Protein AF-0000000086181259 (afdb_homodimer)

Nearest PDB structures (foldseek):
  7qgt-assembly1_B  TM=7.888E-01  e=1.640E-07  Homo sapiens
  4coo-assembly1_A  TM=8.245E-01  e=4.673E-07  Homo sapiens
  4l3v-assembly1_B  TM=8.018E-01  e=1.094E-06  Homo sapiens
  2rif-assembly1_A  TM=7.601E-01  e=8.324E-06  unclassified
  3oco-assembly1_B  TM=7.073E-01  e=4.619E-06  Oenococcus oeni PSU-1

Solvent-accessible surface area (backbone atoms only — not comparable to full-atom values): 21967 Å² total; per-residue (Å²): 131,78,82,60,85,85,40,27,42,54,76,66,65,68,58,65,46,62,70,39,47,32,73,43,26,40,43,57,52,53,50,55,26,60,73,67,68,46,56,67,31,44,24,18,41,82,86,39,62,68,40,69,48,29,34,34,33,43,76,46,35,48,61,36,49,75,71,60,74,48,61,48,79,38,36,42,53,73,54,44,88,71,81,66,71,78,66,76,72,77,77,69,63,70,68,70,65,68,63,51,58,102,81,59,66,70,29,47,47,67,61,70,84,84,62,88,73,82,88,38,32,50,76,38,41,45,62,58,51,51,50,49,47,53,52,21,63,36,93,90,36,83,60,52,64,59,46,68,23,20,48,95,83,58,67,44,74,50,24,64,47,38,56,65,56,55,51,51,50,44,48,72,74,37,60,78,58,67,67,61,66,74,65,64,64,77,132,132,78,81,62,82,83,40,26,43,55,75,66,64,68,58,64,46,62,71,40,48,31,73,44,26,40,43,57,52,53,51,53,28,59,75,67,69,46,58,67,32,44,26,17,41,82,85,39,64,68,40,68,46,29,34,35,33,43,76,46,36,47,62,38,49,76,70,59,74,46,62,49,77,38,36,42,53,74,56,40,87,65,76,70,73,78,66,75,72,76,77,68,65,72,67,72,65,69,64,50,59,101,83,60,64,69,29,46,47,68,60,70,84,86,60,88,72,81,88,38,32,52,76,37,41,43,60,57,51,51,50,50,47,52,51,21,63,37,94,90,35,82,60,52,64,59,44,68,24,20,49,94,83,59,65,43,73,51,25,64,47,38,57,64,55,55,52,51,51,45,48,71,76,37,61,80,58,66,67,62,66,74,65,65,65,76,131

Structure (mmCIF, N/CA/C/O backbone):
data_AF-0000000086181259-model_v1
#
loop_
_entity.id
_entity.type
_entity.pdbx_description
1 polymer 'Cystathionine beta-synthase'
#
loop_
_atom_site.group_PDB
_atom_site.id
_atom_site.type_symbol
_atom_site.label_atom_id
_atom_site.label_alt_id
_atom_site.label_comp_id
_atom_site.label_asym_id
_atom_site.label_entity_id
_atom_site.label_seq_id
_atom_site.pdbx_PDB_ins_code
_atom_site.Cartn_x
_atom_site.Cartn_y
_atom_site.Cartn_z
_atom_site.occupancy
_atom_site.B_iso_or_equiv
_atom_site.auth_seq_id
_atom_site.auth_comp_id
_atom_site.auth_asym_id
_atom_site.auth_atom_id
_atom_site.pdbx_PDB_model_num
ATOM 1 N N . MET A 1 1 ? -17.125 27.922 5.875 1 70.06 1 MET A N 1
ATOM 2 C CA . MET A 1 1 ? -17.125 26.578 5.301 1 70.06 1 MET A CA 1
ATOM 3 C C . MET A 1 1 ? -17.25 26.641 3.783 1 70.06 1 MET A C 1
ATOM 5 O O . MET A 1 1 ? -18 27.453 3.25 1 70.06 1 MET A O 1
ATOM 9 N N . VAL A 1 2 ? -16.344 26.047 3.174 1 81.06 2 VAL A N 1
ATOM 10 C CA . VAL A 1 2 ? -16.312 26.047 1.714 1 81.06 2 VAL A CA 1
ATOM 11 C C . VAL A 1 2 ? -17.453 25.172 1.179 1 81.06 2 VAL A C 1
ATOM 13 O O . VAL A 1 2 ? -17.797 24.141 1.781 1 81.06 2 VAL A O 1
ATOM 16 N N . ASP A 1 3 ? -18.141 25.703 0.251 1 88.69 3 ASP A N 1
ATOM 17 C CA . ASP A 1 3 ? -19.125 24.891 -0.467 1 88.69 3 ASP A CA 1
ATOM 18 C C . ASP A 1 3 ? -18.453 24.047 -1.544 1 88.69 3 ASP A C 1
ATOM 20 O O . ASP A 1 3 ? -18.094 24.562 -2.609 1 88.69 3 ASP A O 1
ATOM 24 N N . TYR A 1 4 ? -18.328 22.766 -1.309 1 94.25 4 TYR A N 1
ATOM 25 C CA . TYR A 1 4 ? -17.594 21.875 -2.201 1 94.25 4 TYR A CA 1
ATOM 26 C C . TYR A 1 4 ? -18.5 21.328 -3.303 1 94.25 4 TYR A C 1
ATOM 28 O O . TYR A 1 4 ? -18.078 20.516 -4.117 1 94.25 4 TYR A O 1
ATOM 36 N N . ARG A 1 5 ? -19.734 21.828 -3.371 1 92.62 5 ARG A N 1
ATOM 37 C CA . ARG A 1 5 ? -20.688 21.5 -4.43 1 92.62 5 ARG A CA 1
ATOM 38 C C . ARG A 1 5 ? -20.828 19.984 -4.578 1 92.62 5 ARG A C 1
ATOM 40 O O . ARG A 1 5 ? -20.75 19.453 -5.688 1 92.62 5 ARG A O 1
ATOM 47 N N . GLY A 1 6 ? -20.828 19.25 -3.477 1 95.25 6 GLY A N 1
ATOM 48 C CA . GLY A 1 6 ? -21.109 17.812 -3.475 1 95.25 6 GLY A CA 1
ATOM 49 C C . GLY A 1 6 ? -19.875 16.969 -3.732 1 95.25 6 GLY A C 1
ATOM 50 O O . GLY A 1 6 ? -19.984 15.75 -3.887 1 95.25 6 GLY A O 1
ATOM 51 N N . ALA A 1 7 ? -18.719 17.578 -3.744 1 97 7 ALA A N 1
ATOM 52 C CA . ALA A 1 7 ? -17.484 16.812 -3.967 1 97 7 ALA A CA 1
ATOM 53 C C . ALA A 1 7 ? -17.172 15.938 -2.764 1 97 7 ALA A C 1
ATOM 55 O O . ALA A 1 7 ? -17.578 16.234 -1.639 1 97 7 ALA A O 1
ATOM 56 N N . ASN A 1 8 ? -16.562 14.82 -3.041 1 97.81 8 ASN A N 1
ATOM 57 C CA . ASN A 1 8 ? -16.109 13.914 -1.994 1 97.81 8 ASN A CA 1
ATOM 58 C C . ASN A 1 8 ? -14.609 13.625 -2.123 1 97.81 8 ASN A C 1
ATOM 60 O O . ASN A 1 8 ? -13.938 14.18 -2.994 1 97.81 8 ASN A O 1
ATOM 64 N N . ILE A 1 9 ? -14.094 12.781 -1.256 1 97.56 9 ILE A N 1
ATOM 65 C CA . ILE A 1 9 ? -12.656 12.555 -1.17 1 97.56 9 ILE A CA 1
ATOM 66 C C . ILE A 1 9 ? -12.156 11.891 -2.453 1 97.56 9 ILE A C 1
ATOM 68 O O . ILE A 1 9 ? -11.039 12.148 -2.902 1 97.56 9 ILE A O 1
ATOM 72 N N . ASP A 1 10 ? -12.984 11.109 -3.051 1 95 10 ASP A N 1
ATOM 73 C CA . ASP A 1 10 ? -12.609 10.477 -4.312 1 95 10 ASP A CA 1
ATOM 74 C C . ASP A 1 10 ? -12.273 11.523 -5.371 1 95 10 ASP A C 1
ATOM 76 O O . ASP A 1 10 ? -11.438 11.289 -6.246 1 95 10 ASP A O 1
ATOM 80 N N . ASP A 1 11 ? -12.859 12.633 -5.285 1 95.25 11 ASP A N 1
ATOM 81 C CA . ASP A 1 11 ? -12.672 13.711 -6.254 1 95.25 11 ASP A CA 1
ATOM 82 C C . ASP A 1 11 ? -11.273 14.32 -6.133 1 95.25 11 ASP A C 1
ATOM 84 O O . ASP A 1 11 ? -10.812 15.023 -7.035 1 95.25 11 ASP A O 1
ATOM 88 N N . LEU A 1 12 ? -10.625 14.039 -5.031 1 94.75 12 LEU A N 1
ATOM 89 C CA . LEU A 1 12 ? -9.289 14.594 -4.82 1 94.75 12 LEU A CA 1
ATOM 90 C C . LEU A 1 12 ? -8.242 13.805 -5.594 1 94.75 12 LEU A C 1
ATOM 92 O O . LEU A 1 12 ? -7.109 14.266 -5.762 1 94.75 12 LEU A O 1
ATOM 96 N N . GLN A 1 13 ? -8.633 12.656 -6.082 1 89.31 13 GLN A N 1
ATOM 97 C CA . GLN A 1 13 ? -7.73 11.805 -6.848 1 89.31 13 GLN A CA 1
ATOM 98 C C . GLN A 1 13 ? -6.418 11.57 -6.098 1 89.31 13 GLN A C 1
ATOM 100 O O . GLN A 1 13 ? -5.34 11.805 -6.645 1 89.31 13 GLN A O 1
ATOM 105 N N . LEU A 1 14 ? -6.586 11.008 -4.906 1 91.25 14 LEU A N 1
ATOM 106 C CA . LEU A 1 14 ? -5.434 10.773 -4.043 1 91.25 14 LEU A CA 1
ATOM 107 C C . LEU A 1 14 ? -4.59 9.617 -4.566 1 91.25 14 LEU A C 1
ATOM 109 O O . LEU A 1 14 ? -5.125 8.648 -5.117 1 91.25 14 LEU A O 1
ATOM 113 N N . SER A 1 15 ? -3.326 9.773 -4.363 1 87.88 15 SER A N 1
ATOM 114 C CA . SER A 1 15 ? -2.453 8.633 -4.613 1 87.88 15 SER A CA 1
ATOM 115 C C . SER A 1 15 ? -2.693 7.52 -3.596 1 87.88 15 SER A C 1
ATOM 117 O O . SER A 1 15 ? -3.043 7.789 -2.445 1 87.88 15 SER A O 1
ATOM 119 N N . PRO A 1 16 ? -2.533 6.281 -4.008 1 88.94 16 PRO A N 1
ATOM 120 C CA . PRO A 1 16 ? -2.656 5.18 -3.051 1 88.94 16 PRO A CA 1
ATOM 121 C C . PRO A 1 16 ? -1.671 5.289 -1.89 1 88.94 16 PRO A C 1
ATOM 123 O O . PRO A 1 16 ? -0.528 5.711 -2.084 1 88.94 16 PRO A O 1
ATOM 126 N N . ALA A 1 17 ? -2.193 4.926 -0.742 1 91.62 17 ALA A N 1
ATOM 127 C CA . ALA A 1 17 ? -1.333 4.977 0.438 1 91.62 17 ALA A CA 1
ATOM 128 C C . ALA A 1 17 ? -0.219 3.938 0.351 1 91.62 17 ALA A C 1
ATOM 130 O O . ALA A 1 17 ? -0.399 2.875 -0.247 1 91.62 17 ALA A O 1
ATOM 131 N N . LEU A 1 18 ? 0.915 4.312 0.842 1 90.38 18 LEU A N 1
ATOM 132 C CA . LEU A 1 18 ? 2.002 3.367 1.074 1 90.38 18 LEU A CA 1
ATOM 133 C C . LEU A 1 18 ? 2.1 3.004 2.551 1 90.38 18 LEU A C 1
ATOM 135 O O . LEU A 1 18 ? 2.59 3.797 3.359 1 90.38 18 LEU A O 1
ATOM 139 N N . VAL A 1 19 ? 1.628 1.83 2.859 1 91.44 19 VAL A N 1
ATOM 140 C CA . VAL A 1 19 ? 1.67 1.362 4.242 1 91.44 19 VAL A CA 1
ATOM 141 C C . VAL A 1 19 ? 2.902 0.484 4.449 1 91.44 19 VAL A C 1
ATOM 143 O O . VAL A 1 19 ? 3.121 -0.476 3.709 1 91.44 19 VAL A O 1
ATOM 146 N N . LEU A 1 20 ? 3.684 0.832 5.5 1 92 20 LEU A N 1
ATOM 147 C CA . LEU A 1 20 ? 4.926 0.098 5.707 1 92 20 LEU A CA 1
ATOM 148 C C . LEU A 1 20 ? 4.895 -0.663 7.027 1 92 20 LEU A C 1
ATOM 150 O O . LEU A 1 20 ? 4.352 -0.171 8.016 1 92 20 LEU A O 1
ATOM 154 N N . PRO A 1 21 ? 5.512 -1.837 6.992 1 89.62 21 PRO A N 1
ATOM 155 C CA . PRO A 1 21 ? 5.734 -2.502 8.273 1 89.62 21 PRO A CA 1
ATOM 156 C C . PRO A 1 21 ? 6.77 -1.787 9.141 1 89.62 21 PRO A C 1
ATOM 158 O O . PRO A 1 21 ? 7.688 -1.154 8.617 1 89.62 21 PRO A O 1
ATOM 161 N N . VAL A 1 22 ? 6.645 -1.99 10.391 1 90.94 22 VAL A N 1
ATOM 162 C CA . VAL A 1 22 ? 7.559 -1.321 11.312 1 90.94 22 VAL A CA 1
ATOM 163 C C . VAL A 1 22 ? 8.953 -1.942 11.195 1 90.94 22 VAL A C 1
ATOM 165 O O . VAL A 1 22 ? 9.93 -1.373 11.688 1 90.94 22 VAL A O 1
ATOM 168 N N . SER A 1 23 ? 9.07 -3.002 10.586 1 90.25 23 SER A N 1
ATOM 169 C CA . SER A 1 23 ? 10.359 -3.662 10.391 1 90.25 23 SER A CA 1
ATOM 170 C C . SER A 1 23 ? 11.156 -2.998 9.273 1 90.25 23 SER A C 1
ATOM 172 O O . SER A 1 23 ? 12.352 -3.258 9.125 1 90.25 23 SER A O 1
ATOM 174 N N . THR A 1 24 ? 10.531 -2.16 8.484 1 90.81 24 THR A N 1
ATOM 175 C CA . THR A 1 24 ? 11.227 -1.451 7.414 1 90.81 24 THR A CA 1
ATOM 176 C C . THR A 1 24 ? 12.297 -0.526 7.984 1 90.81 24 THR A C 1
ATOM 178 O O . THR A 1 24 ? 12.086 0.113 9.016 1 90.81 24 THR A O 1
ATOM 181 N N . SER A 1 25 ? 13.352 -0.405 7.352 1 92.88 25 SER A N 1
ATOM 182 C CA . SER A 1 25 ? 14.43 0.462 7.828 1 92.88 25 SER A CA 1
ATOM 183 C C . SER A 1 25 ? 14.07 1.934 7.648 1 92.88 25 SER A C 1
ATOM 185 O O . SER A 1 25 ? 13.312 2.289 6.742 1 92.88 25 SER A O 1
ATOM 187 N N . VAL A 1 26 ? 14.695 2.729 8.461 1 95.56 26 VAL A N 1
ATOM 188 C CA . VAL A 1 26 ? 14.492 4.172 8.43 1 95.56 26 VAL A CA 1
ATOM 189 C C . VAL A 1 26 ? 14.898 4.727 7.066 1 95.56 26 VAL A C 1
ATOM 191 O O . VAL A 1 26 ? 14.148 5.488 6.453 1 95.56 26 VAL A O 1
ATOM 194 N N . GLY A 1 27 ? 15.984 4.281 6.59 1 94.62 27 GLY A N 1
ATOM 195 C CA . GLY A 1 27 ? 16.469 4.75 5.301 1 94.62 27 GLY A CA 1
ATOM 196 C C . GLY A 1 27 ? 15.539 4.402 4.152 1 94.62 27 GLY A C 1
ATOM 197 O O . GLY A 1 27 ? 15.273 5.238 3.291 1 94.62 27 GLY A O 1
ATOM 198 N N . THR A 1 28 ? 15.086 3.182 4.191 1 92.06 28 THR A N 1
ATOM 199 C CA . THR A 1 28 ? 14.164 2.732 3.15 1 92.06 28 THR A CA 1
ATOM 200 C C . THR A 1 28 ? 12.867 3.531 3.199 1 92.06 28 THR A C 1
ATOM 202 O O . THR A 1 28 ? 12.344 3.943 2.16 1 92.06 28 THR A O 1
ATOM 205 N N . ALA A 1 29 ? 12.375 3.727 4.355 1 95.56 29 ALA A N 1
ATOM 206 C CA . ALA A 1 29 ? 11.148 4.5 4.512 1 95.56 29 ALA A CA 1
ATOM 207 C C . ALA A 1 29 ? 11.312 5.91 3.949 1 95.56 29 ALA A C 1
ATOM 209 O O . ALA A 1 29 ? 10.445 6.406 3.23 1 95.56 29 ALA A O 1
ATOM 210 N N . LEU A 1 30 ? 12.438 6.539 4.246 1 95.75 30 LEU A N 1
ATOM 211 C CA . LEU A 1 30 ? 12.719 7.887 3.766 1 95.75 30 LEU A CA 1
ATOM 212 C C . LEU A 1 30 ? 12.805 7.91 2.242 1 95.75 30 LEU A C 1
ATOM 214 O O . LEU A 1 30 ? 12.273 8.82 1.601 1 95.75 30 LEU A O 1
ATOM 218 N N . GLN A 1 31 ? 13.391 6.949 1.729 1 90.81 31 GLN A N 1
ATOM 219 C CA . GLN A 1 31 ? 13.555 6.867 0.281 1 90.81 31 GLN A CA 1
ATOM 220 C C . GLN A 1 31 ? 12.203 6.727 -0.415 1 90.81 31 GLN A C 1
ATOM 222 O O . GLN A 1 31 ? 11.93 7.426 -1.393 1 90.81 31 GLN A O 1
ATOM 227 N N . LEU A 1 32 ? 11.422 5.836 0.058 1 90.81 32 LEU A N 1
ATOM 228 C CA . LEU A 1 32 ? 10.1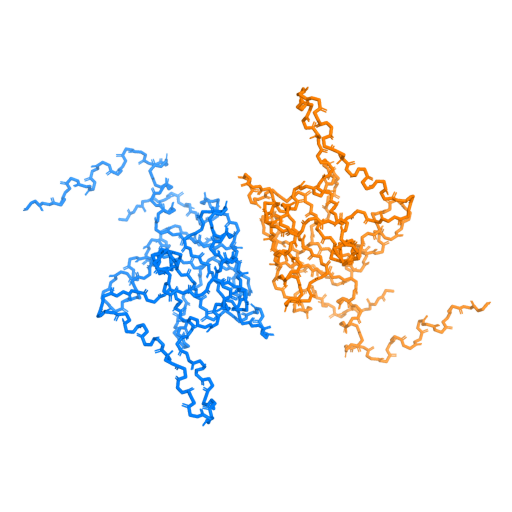17 5.586 -0.543 1 90.81 32 LEU A CA 1
ATOM 229 C C . LEU A 1 32 ? 9.227 6.816 -0.429 1 90.81 32 LEU A C 1
ATOM 231 O O . LEU A 1 32 ? 8.516 7.168 -1.378 1 90.81 32 LEU A O 1
ATOM 235 N N . ALA A 1 33 ? 9.258 7.418 0.717 1 94.25 33 ALA A N 1
ATOM 236 C CA . ALA A 1 33 ? 8.477 8.633 0.901 1 94.25 33 ALA A CA 1
ATOM 237 C C . ALA A 1 33 ? 8.906 9.719 -0.081 1 94.25 33 ALA A C 1
ATOM 239 O O . ALA A 1 33 ? 8.07 10.43 -0.646 1 94.25 33 ALA A O 1
ATOM 240 N N . PHE A 1 34 ? 10.219 9.867 -0.295 1 90.69 34 PHE A N 1
ATOM 241 C CA . PHE A 1 34 ? 10.766 10.875 -1.194 1 90.69 34 PHE A CA 1
ATOM 242 C C . PHE A 1 34 ? 10.32 10.625 -2.629 1 90.69 34 PHE A C 1
ATOM 244 O O . PHE A 1 34 ? 9.914 11.555 -3.33 1 90.69 34 PHE A O 1
ATOM 251 N N . GLU A 1 35 ? 10.305 9.414 -2.992 1 84.75 35 GLU A N 1
ATOM 252 C CA . GLU A 1 35 ? 9.984 9.055 -4.371 1 84.75 35 GLU A CA 1
ATOM 253 C C . GLU A 1 35 ? 8.539 9.398 -4.711 1 84.75 35 GLU A C 1
ATOM 255 O O . GLU A 1 35 ? 8.227 9.734 -5.855 1 84.75 35 GLU A O 1
ATOM 260 N N . ARG A 1 36 ? 7.691 9.367 -3.674 1 84 36 ARG A N 1
ATOM 261 C CA . ARG A 1 36 ? 6.273 9.602 -3.914 1 84 36 ARG A CA 1
ATOM 262 C C . ARG A 1 36 ? 5.828 10.93 -3.305 1 84 36 ARG A C 1
ATOM 264 O O . ARG A 1 36 ? 4.66 11.305 -3.422 1 84 36 ARG A O 1
ATOM 271 N N . ASP A 1 37 ? 6.73 11.562 -2.707 1 89.06 37 ASP A N 1
ATOM 272 C CA . ASP A 1 37 ? 6.457 12.836 -2.053 1 89.06 37 ASP A CA 1
ATOM 273 C C . ASP A 1 37 ? 5.379 12.68 -0.979 1 89.06 37 ASP A C 1
ATOM 275 O O . ASP A 1 37 ? 4.422 13.453 -0.937 1 89.06 37 ASP A O 1
ATOM 279 N N . PHE A 1 38 ? 5.484 11.594 -0.244 1 93.38 38 PHE A N 1
ATOM 280 C CA . PHE A 1 38 ? 4.574 11.383 0.875 1 93.38 38 PHE A CA 1
ATOM 281 C C . PHE A 1 38 ? 5.113 12.039 2.143 1 93.38 38 PHE A C 1
ATOM 283 O O . PHE A 1 38 ? 6.281 11.867 2.488 1 93.38 38 PHE A O 1
ATOM 290 N N . SER A 1 39 ? 4.27 12.734 2.867 1 95.88 39 SER A N 1
ATOM 291 C CA . SER A 1 39 ? 4.648 13.344 4.137 1 95.88 39 SER A CA 1
ATOM 292 C C . SER A 1 39 ? 4.293 12.438 5.312 1 95.88 39 SER A C 1
ATOM 294 O O . SER A 1 39 ? 4.855 12.57 6.402 1 95.88 39 SER A O 1
ATOM 296 N N . ILE A 1 40 ? 3.303 11.539 5.102 1 96.5 40 ILE A N 1
ATOM 297 C CA . ILE A 1 40 ? 2.812 10.656 6.156 1 96.5 40 ILE A CA 1
ATOM 298 C C . ILE A 1 40 ? 2.783 9.219 5.648 1 96.5 40 ILE A C 1
ATOM 300 O O . ILE A 1 40 ? 2.248 8.938 4.574 1 96.5 40 ILE A O 1
ATOM 304 N N . LEU A 1 41 ? 3.326 8.336 6.398 1 96.25 41 LEU A N 1
ATOM 305 C CA . LEU A 1 41 ? 3.279 6.91 6.09 1 96.25 41 LEU A CA 1
ATOM 306 C C . LEU A 1 41 ? 2.625 6.125 7.223 1 96.25 41 LEU A C 1
ATOM 308 O O . LEU A 1 41 ? 3.188 6.02 8.312 1 96.25 41 LEU A O 1
ATOM 312 N N . PRO A 1 42 ? 1.488 5.539 6.969 1 94.75 42 PRO A N 1
ATOM 313 C CA . PRO A 1 42 ? 0.931 4.633 7.977 1 94.75 42 PRO A CA 1
ATOM 314 C C . PRO A 1 42 ? 1.803 3.402 8.203 1 94.75 42 PRO A C 1
ATOM 316 O O . PRO A 1 42 ? 2.455 2.918 7.277 1 94.75 42 PRO A O 1
ATOM 319 N N . LEU A 1 43 ? 1.745 2.943 9.469 1 93.25 43 LEU A N 1
ATOM 320 C CA . LEU A 1 43 ? 2.59 1.821 9.859 1 93.25 43 LEU A CA 1
ATOM 321 C C . LEU A 1 43 ? 1.748 0.667 10.391 1 93.25 43 LEU A C 1
ATOM 323 O O . LEU A 1 43 ? 0.778 0.885 11.125 1 93.25 43 LEU A O 1
ATOM 327 N N . HIS A 1 44 ? 2.1 -0.489 9.969 1 88.62 44 HIS A N 1
ATOM 328 C CA . HIS A 1 44 ? 1.416 -1.648 10.531 1 88.62 44 HIS A CA 1
ATOM 329 C C . HIS A 1 44 ? 2.404 -2.605 11.195 1 88.62 44 HIS A C 1
ATOM 331 O O . HIS A 1 44 ? 3.613 -2.504 10.969 1 88.62 44 HIS A O 1
ATOM 337 N N . SER A 1 45 ? 1.789 -3.408 12.055 1 83.12 45 SER A N 1
ATOM 338 C CA . SER A 1 45 ? 2.6 -4.379 12.789 1 83.12 45 SER A CA 1
ATOM 339 C C . SER A 1 45 ? 3.105 -5.48 11.867 1 83.12 45 SER A C 1
ATOM 341 O O . SER A 1 45 ? 2.568 -5.684 10.773 1 83.12 45 SER A O 1
ATOM 343 N N . THR A 1 46 ? 4.152 -6.145 12.32 1 72.81 46 THR A N 1
ATOM 344 C CA . THR A 1 46 ? 4.723 -7.242 11.547 1 72.81 46 THR A CA 1
ATOM 345 C C . THR A 1 46 ? 3.822 -8.477 11.609 1 72.81 46 THR A C 1
ATOM 347 O O . THR A 1 46 ? 3.861 -9.32 10.719 1 72.81 46 THR A O 1
ATOM 350 N N . THR A 1 47 ? 3.072 -8.523 12.641 1 67.25 47 THR A N 1
ATOM 351 C CA . THR A 1 47 ? 2.297 -9.734 12.891 1 67.25 47 THR A CA 1
ATOM 352 C C . THR A 1 47 ? 0.967 -9.695 12.148 1 67.25 47 THR A C 1
ATOM 354 O O . THR A 1 47 ? 0.506 -10.711 11.633 1 67.25 47 THR A O 1
ATOM 357 N N . SER A 1 48 ? 0.367 -8.508 12.234 1 62.22 48 SER A N 1
ATOM 358 C CA . SER A 1 48 ? -0.917 -8.406 11.547 1 62.22 48 SER A CA 1
ATOM 359 C C . SER A 1 48 ? -0.987 -7.141 10.695 1 62.22 48 SER A C 1
ATOM 361 O O . SER A 1 48 ? -0.83 -6.031 11.211 1 62.22 48 SER A O 1
ATOM 363 N N . ARG A 1 49 ? -1.142 -7.242 9.438 1 57.25 49 ARG A N 1
ATOM 364 C CA . ARG A 1 49 ? -1.213 -6.129 8.5 1 57.25 49 ARG A CA 1
ATOM 365 C C . ARG A 1 49 ? -2.479 -5.305 8.719 1 57.25 49 ARG A C 1
ATOM 367 O O . ARG A 1 49 ? -2.498 -4.102 8.453 1 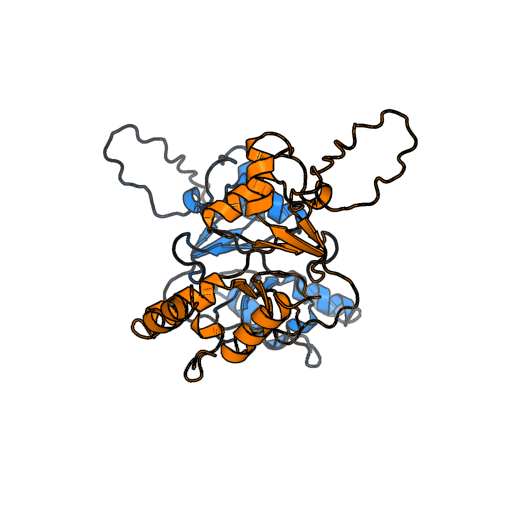57.25 49 ARG A O 1
ATOM 374 N N . ALA A 1 50 ? -3.434 -6.055 9.281 1 61.69 50 ALA A N 1
ATOM 375 C CA . ALA A 1 50 ? -4.703 -5.359 9.484 1 61.69 50 ALA A CA 1
ATOM 376 C C . ALA A 1 50 ? -4.633 -4.426 10.688 1 61.69 50 ALA A C 1
ATOM 378 O O . ALA A 1 50 ? -5.449 -3.51 10.82 1 61.69 50 ALA A O 1
ATOM 379 N N . GLU A 1 51 ? -3.527 -4.641 11.367 1 77.38 51 GLU A N 1
ATOM 380 C CA . GLU A 1 51 ? -3.43 -3.803 12.562 1 77.38 51 GLU A CA 1
ATOM 381 C C . GLU A 1 51 ? -2.508 -2.609 12.32 1 77.38 51 GLU A C 1
ATOM 383 O O . GLU A 1 51 ? -1.288 -2.766 12.258 1 77.38 51 GLU A O 1
ATOM 388 N N . LEU A 1 52 ? -3.148 -1.471 12.125 1 86.56 52 LEU A N 1
ATOM 389 C CA . LEU A 1 52 ? -2.398 -0.222 12.031 1 86.56 52 LEU A CA 1
ATOM 390 C C . LEU A 1 52 ? -1.864 0.196 13.398 1 86.56 52 LEU A C 1
ATOM 392 O O . LEU A 1 52 ? -2.605 0.206 14.383 1 86.56 52 LEU A O 1
ATOM 396 N N . LEU A 1 53 ? -0.598 0.444 13.555 1 88.88 53 LEU A N 1
ATOM 397 C CA . LEU A 1 53 ? 0.049 0.803 14.812 1 88.88 53 LEU A CA 1
ATOM 398 C C . LEU A 1 53 ? 0.104 2.318 14.977 1 88.88 53 LEU A C 1
ATOM 400 O O . LEU A 1 53 ? 0.042 2.822 16.109 1 88.88 53 LEU A O 1
ATOM 404 N N . GLY A 1 54 ? 0.255 2.93 13.859 1 92.75 54 GLY A N 1
ATOM 405 C CA . GLY A 1 54 ? 0.467 4.367 13.867 1 92.75 54 GLY A CA 1
ATOM 406 C C . GLY A 1 54 ? 0.916 4.91 12.523 1 92.75 54 GLY A C 1
ATOM 407 O O . GLY A 1 54 ? 0.53 4.387 11.477 1 92.75 54 GLY A O 1
ATOM 408 N N . TRP A 1 55 ? 1.591 6.047 12.609 1 94.62 55 TRP A N 1
ATOM 409 C CA . TRP A 1 55 ? 2.08 6.66 11.375 1 94.62 55 TRP A CA 1
ATOM 410 C C . TRP A 1 55 ? 3.445 7.305 11.594 1 94.62 55 TRP A C 1
ATOM 412 O O . TRP A 1 55 ? 3.814 7.621 12.727 1 94.62 55 TRP A O 1
ATOM 422 N N . LEU A 1 56 ? 4.145 7.406 10.531 1 96.69 56 LEU A N 1
ATOM 423 C CA . LEU A 1 56 ? 5.449 8.055 10.445 1 96.69 56 LEU A CA 1
ATOM 424 C C . LEU A 1 56 ? 5.328 9.438 9.805 1 96.69 56 LEU A C 1
ATOM 426 O O . LEU A 1 56 ? 4.773 9.57 8.711 1 96.69 56 LEU A O 1
ATOM 430 N N . SER A 1 57 ? 5.797 10.414 10.492 1 96.94 57 SER A N 1
ATOM 431 C CA . SER A 1 57 ? 5.926 11.75 9.922 1 96.94 57 SER A CA 1
ATOM 432 C C . SER A 1 57 ? 7.297 11.945 9.273 1 96.94 57 SER A C 1
ATOM 434 O O . SER A 1 57 ? 8.312 11.977 9.969 1 96.94 57 SER A O 1
ATOM 436 N N . ILE A 1 58 ? 7.309 12.172 7.98 1 96.94 58 ILE A N 1
ATOM 437 C CA . ILE A 1 58 ? 8.562 12.328 7.246 1 96.94 58 ILE A CA 1
ATOM 438 C C . ILE A 1 58 ? 9.195 13.672 7.586 1 96.94 58 ILE A C 1
ATOM 440 O O . ILE A 1 58 ? 10.414 13.781 7.707 1 96.94 58 ILE A O 1
ATOM 444 N N . ASP A 1 59 ? 8.359 14.648 7.812 1 95.69 59 ASP A N 1
ATOM 445 C CA . ASP A 1 59 ? 8.859 15.977 8.172 1 95.69 59 ASP A CA 1
ATOM 446 C C . ASP A 1 59 ? 9.586 15.938 9.508 1 95.69 59 ASP A C 1
ATOM 448 O O . ASP A 1 59 ? 10.562 16.672 9.711 1 95.69 59 ASP A O 1
ATOM 452 N N . ALA A 1 60 ? 9.109 15.133 10.43 1 95.12 60 ALA A N 1
ATOM 453 C CA . ALA A 1 60 ? 9.742 15.008 11.742 1 95.12 60 ALA A CA 1
ATOM 454 C C . ALA A 1 60 ? 11.008 14.148 11.656 1 95.12 60 ALA A C 1
ATOM 456 O O . ALA A 1 60 ? 11.953 14.359 12.414 1 95.12 60 ALA A O 1
ATOM 457 N N . LEU A 1 61 ? 11 13.211 10.789 1 96.75 61 LEU A N 1
ATOM 458 C CA . LEU A 1 61 ? 12.094 12.25 10.703 1 96.75 61 LEU A CA 1
ATOM 459 C C . LEU A 1 61 ? 13.273 12.828 9.938 1 96.75 61 LEU A C 1
ATOM 461 O O . LEU A 1 61 ? 14.43 12.586 10.289 1 96.75 61 LEU A O 1
ATOM 465 N N . LYS A 1 62 ? 13.008 13.531 8.938 1 96.56 62 LYS A N 1
ATOM 466 C CA . LYS A 1 62 ? 14.016 13.992 7.988 1 96.56 62 LYS A CA 1
ATOM 467 C C . LYS A 1 62 ? 15.125 14.766 8.695 1 96.56 62 LYS A C 1
ATOM 469 O O . LYS A 1 62 ? 16.312 14.477 8.508 1 96.56 62 LYS A O 1
ATOM 474 N N . PRO A 1 63 ? 14.797 15.766 9.539 1 95.75 63 PRO A N 1
ATOM 475 C CA . PRO A 1 63 ? 15.867 16.5 10.211 1 95.75 63 PRO A CA 1
ATOM 476 C C . PRO A 1 63 ? 16.719 15.617 11.109 1 95.75 63 PRO A C 1
ATOM 478 O O . PRO A 1 63 ? 17.938 15.812 11.203 1 95.75 63 PRO A O 1
ATOM 481 N N . LEU A 1 64 ? 16.062 14.641 11.719 1 94.06 64 LEU A N 1
ATOM 482 C CA . LEU A 1 64 ? 16.812 13.727 12.578 1 94.06 64 LEU A CA 1
ATOM 483 C C . LEU A 1 64 ? 17.781 12.891 11.766 1 94.06 64 LEU A C 1
ATOM 485 O O . LEU A 1 64 ? 18.938 12.695 12.188 1 94.06 64 LEU A O 1
ATOM 489 N N . ALA A 1 65 ? 17.359 12.438 10.656 1 95.06 65 ALA A N 1
ATOM 490 C CA . ALA A 1 65 ? 18.188 11.633 9.773 1 95.06 65 ALA A CA 1
ATOM 491 C C . ALA A 1 65 ? 19.344 12.453 9.211 1 95.06 65 ALA A C 1
ATOM 493 O O . ALA A 1 65 ? 20.484 11.984 9.156 1 95.06 65 ALA A O 1
ATOM 494 N N . GLU A 1 66 ? 19.062 13.625 8.82 1 95.19 66 GLU A N 1
ATOM 495 C CA . GLU A 1 66 ? 20.062 14.492 8.227 1 95.19 66 GLU A CA 1
ATOM 496 C C . GLU A 1 66 ? 21.141 14.867 9.242 1 95.19 66 GLU A C 1
ATOM 498 O O . GLU A 1 66 ? 22.312 15.047 8.883 1 95.19 66 GLU A O 1
ATOM 503 N N . GLN A 1 67 ? 20.797 14.922 10.5 1 95.25 67 GLN A N 1
ATOM 504 C CA . GLN A 1 67 ? 21.719 15.281 11.57 1 95.25 67 GLN A CA 1
ATOM 505 C C . GLN A 1 67 ? 22.438 14.055 12.133 1 95.25 67 GLN A C 1
ATOM 507 O O . GLN A 1 67 ? 23.25 14.164 13.055 1 95.25 67 GLN A O 1
ATOM 512 N N . GLY A 1 68 ? 22.047 12.93 11.625 1 93.81 68 GLY A N 1
ATOM 513 C CA . GLY A 1 68 ? 22.672 11.703 12.078 1 93.81 68 GLY A CA 1
ATOM 514 C C . GLY A 1 68 ? 22.172 11.227 13.422 1 93.81 68 GLY A C 1
ATOM 515 O O . GLY A 1 68 ? 22.859 10.484 14.125 1 93.81 68 GLY A O 1
ATOM 516 N N . GLN A 1 69 ? 21.031 11.641 13.781 1 93.88 69 GLN A N 1
ATOM 517 C CA . GLN A 1 69 ? 20.469 11.297 15.086 1 93.88 69 GLN A CA 1
ATOM 518 C C . GLN A 1 69 ? 19.703 9.977 15.023 1 93.88 69 GLN A C 1
ATOM 520 O O . GLN A 1 69 ? 19.25 9.477 16.047 1 93.88 69 GLN A O 1
ATOM 525 N N . VAL A 1 70 ? 19.578 9.477 13.828 1 94 70 VAL A N 1
ATOM 526 C CA . VAL A 1 70 ? 18.922 8.18 13.672 1 94 70 VAL A CA 1
ATOM 527 C C . VAL A 1 70 ? 19.781 7.285 12.773 1 94 70 VAL A C 1
ATOM 529 O O . VAL A 1 70 ? 20.484 7.77 11.891 1 94 70 VAL A O 1
ATOM 532 N N . ASP A 1 71 ? 19.688 6.016 13.109 1 95.56 71 ASP A N 1
ATOM 533 C CA . ASP A 1 71 ? 20.344 5.004 12.281 1 95.56 71 ASP A CA 1
ATOM 534 C C . ASP A 1 71 ? 19.484 4.637 11.078 1 95.56 71 ASP A C 1
ATOM 536 O O . ASP A 1 71 ? 18.391 4.07 11.234 1 95.56 71 ASP A O 1
ATOM 540 N N . LEU A 1 72 ? 20 4.867 9.883 1 94.81 72 LEU A N 1
ATOM 541 C CA . LEU A 1 72 ? 19.234 4.652 8.664 1 94.81 72 LEU A CA 1
ATOM 542 C C . LEU A 1 72 ? 19 3.164 8.422 1 94.81 72 LEU A C 1
ATOM 544 O O . LEU A 1 72 ? 18.078 2.787 7.688 1 94.81 72 LEU A O 1
ATOM 548 N N . ASP A 1 73 ? 19.734 2.359 9.062 1 93 73 ASP A N 1
ATOM 549 C CA . ASP A 1 73 ? 19.609 0.916 8.891 1 93 73 ASP A CA 1
ATOM 550 C C . ASP A 1 73 ? 18.688 0.316 9.953 1 93 73 ASP A C 1
ATOM 552 O O . ASP A 1 73 ? 18.281 -0.84 9.844 1 93 73 ASP A O 1
ATOM 556 N N . ALA A 1 74 ? 18.391 1.063 10.953 1 94.31 74 ALA A N 1
ATOM 557 C CA . ALA A 1 74 ? 17.516 0.577 12.023 1 94.31 74 ALA A CA 1
ATOM 558 C C . ALA A 1 74 ? 16.078 0.484 11.562 1 94.31 74 ALA A C 1
ATOM 560 O O . ALA A 1 74 ? 15.633 1.255 10.703 1 94.31 74 ALA A O 1
ATOM 561 N N . PRO A 1 75 ? 15.414 -0.493 12.141 1 94 75 PRO A N 1
ATOM 562 C CA . PRO A 1 75 ? 13.992 -0.581 11.82 1 94 75 PRO A CA 1
ATOM 563 C C . PRO A 1 75 ? 13.188 0.583 12.398 1 94 75 PRO A C 1
ATOM 565 O O . PRO A 1 75 ? 13.602 1.193 13.391 1 94 75 PRO A O 1
ATOM 568 N N . LEU A 1 76 ? 12.023 0.829 11.766 1 94.5 76 LEU A N 1
ATOM 569 C CA . LEU A 1 76 ? 11.133 1.888 12.234 1 94.5 76 LEU A CA 1
ATOM 570 C C . LEU A 1 76 ? 10.633 1.598 13.641 1 94.5 76 LEU A C 1
ATOM 572 O O . LEU A 1 76 ? 10.266 2.518 14.383 1 94.5 76 LEU A O 1
ATOM 576 N N . SER A 1 77 ? 10.562 0.368 14.008 1 92.06 77 SER A N 1
ATOM 577 C CA . SER A 1 77 ? 10.133 -0.022 15.344 1 92.06 77 SER A CA 1
ATOM 578 C C . SER A 1 77 ? 11.008 0.616 16.422 1 92.06 77 SER A C 1
ATOM 580 O O . SER A 1 77 ? 10.562 0.824 17.547 1 92.06 77 SER A O 1
ATOM 582 N N . ALA A 1 78 ? 12.188 0.941 16.094 1 92.5 78 ALA A N 1
ATOM 583 C CA . ALA A 1 78 ? 13.109 1.574 17.047 1 92.5 78 ALA A CA 1
ATOM 584 C C . ALA A 1 78 ? 12.656 2.992 17.375 1 92.5 78 ALA A C 1
ATOM 586 O O . ALA A 1 78 ? 13.109 3.57 18.375 1 92.5 78 ALA A O 1
ATOM 587 N N . LEU A 1 79 ? 11.875 3.506 16.562 1 92.56 79 LEU A N 1
ATOM 588 C CA . LEU A 1 79 ? 11.398 4.871 16.766 1 92.56 79 LEU A CA 1
ATOM 589 C C . LEU A 1 79 ? 10.086 4.883 17.547 1 92.56 79 LEU A C 1
ATOM 591 O O . LEU A 1 79 ? 9.562 5.949 17.875 1 92.56 79 LEU A O 1
ATOM 595 N N . LEU A 1 80 ? 9.672 3.643 17.812 1 83.5 80 LEU A N 1
ATOM 596 C CA . LEU A 1 80 ? 8.453 3.535 18.594 1 83.5 80 LEU A CA 1
ATOM 597 C C . LEU A 1 80 ? 8.75 3.715 20.078 1 83.5 80 LEU A C 1
ATOM 599 O O . LEU A 1 80 ? 9.859 3.43 20.531 1 83.5 80 LEU A O 1
ATOM 603 N N . ARG A 1 81 ? 8.008 4.48 20.875 1 68 81 ARG A N 1
ATOM 604 C CA . ARG A 1 81 ? 8.25 4.68 22.312 1 68 81 ARG A CA 1
ATOM 605 C C . ARG A 1 81 ? 8.508 3.35 23.016 1 68 81 ARG A C 1
ATOM 607 O O . ARG A 1 81 ? 9.328 3.277 23.922 1 68 81 ARG A O 1
ATOM 614 N N . GLY A 1 82 ? 7.738 2.207 22.938 1 51.16 82 GLY A N 1
ATOM 615 C CA . GLY A 1 82 ? 7.602 1.174 23.953 1 51.16 82 GLY A CA 1
ATOM 616 C C . GLY A 1 82 ? 8.789 0.227 24 1 51.16 82 GLY A C 1
ATOM 617 O O . GLY A 1 82 ? 9.258 -0.131 25.078 1 51.16 82 GLY A O 1
ATOM 618 N N . ASP A 1 83 ? 9.219 -0.675 22.953 1 42.62 83 ASP A N 1
ATOM 619 C CA . ASP A 1 83 ? 9.742 -1.947 23.453 1 42.62 83 ASP A CA 1
ATOM 620 C C . ASP A 1 83 ? 11.18 -1.8 23.938 1 42.62 83 ASP A C 1
ATOM 622 O O . ASP A 1 83 ? 12.117 -1.816 23.125 1 42.62 83 ASP A O 1
ATOM 626 N N . ALA A 1 84 ? 11.57 -0.912 24.781 1 36.44 84 ALA A N 1
ATOM 627 C CA . ALA A 1 84 ? 12.82 -1.25 25.469 1 36.44 84 ALA A CA 1
ATOM 628 C C . ALA A 1 84 ? 12.875 -2.74 25.797 1 36.44 84 ALA A C 1
ATOM 630 O O . ALA A 1 84 ? 12.039 -3.254 26.547 1 36.44 84 ALA A O 1
ATOM 631 N N . PRO A 1 85 ? 13.086 -3.688 24.984 1 32.78 85 PRO A N 1
ATOM 632 C CA . PRO A 1 85 ? 13.422 -4.891 25.75 1 32.78 85 PRO A CA 1
ATOM 633 C C . PRO A 1 85 ? 14.25 -4.586 27 1 32.78 85 PRO A C 1
ATOM 635 O O . PRO A 1 85 ? 15.07 -3.666 26.984 1 32.78 85 PRO A O 1
ATOM 638 N N . ALA A 1 86 ? 13.664 -4.824 28.266 1 32.91 86 ALA A N 1
ATOM 639 C CA . ALA A 1 86 ? 14.438 -5.012 29.484 1 32.91 86 ALA A CA 1
ATOM 640 C C . ALA A 1 86 ? 15.695 -5.836 29.219 1 32.91 86 ALA A C 1
ATOM 642 O O . ALA A 1 86 ? 15.656 -7.07 29.281 1 32.91 86 ALA A O 1
ATOM 643 N N . THR A 1 87 ? 16.297 -5.953 28.094 1 33.34 87 THR A N 1
ATOM 644 C CA . THR A 1 87 ? 17.516 -6.738 28.281 1 33.34 87 THR A CA 1
ATOM 645 C C . THR A 1 87 ? 18.219 -6.367 29.578 1 33.34 87 THR A C 1
ATOM 647 O O . THR A 1 87 ? 18.312 -5.188 29.922 1 33.34 87 THR A O 1
ATOM 650 N N . THR A 1 88 ? 18.203 -7.277 30.578 1 33 88 THR A N 1
ATOM 651 C CA . THR A 1 88 ? 18.953 -7.371 31.828 1 33 88 THR A CA 1
ATOM 652 C C . THR A 1 88 ? 20.391 -6.895 31.625 1 33 88 THR A C 1
ATOM 654 O O . THR A 1 88 ? 21.125 -6.664 32.594 1 33 88 THR A O 1
ATOM 657 N N . ASN A 1 89 ? 21.094 -7.527 30.688 1 32.59 89 ASN A N 1
ATOM 658 C CA . ASN A 1 89 ? 22.484 -7.176 30.969 1 32.59 89 ASN A CA 1
ATOM 659 C C . ASN A 1 89 ? 22.703 -5.668 30.906 1 32.59 89 ASN A C 1
ATOM 661 O O . ASN A 1 89 ? 21.938 -4.945 30.281 1 32.59 89 ASN A O 1
ATOM 665 N N . GLY A 1 90 ? 23.656 -4.988 31.656 1 31.22 90 GLY A N 1
ATOM 666 C CA . GLY A 1 90 ? 24.219 -3.699 32.031 1 31.22 90 GLY A CA 1
ATOM 667 C C . GLY A 1 90 ? 24.375 -2.748 30.859 1 31.22 90 GLY A C 1
ATOM 668 O O . GLY A 1 90 ? 24.797 -1.604 31.047 1 31.22 90 GLY A O 1
ATOM 669 N N . GLN A 1 91 ? 24.922 -3.252 29.781 1 31.88 91 GLN A N 1
ATOM 670 C CA . GLN A 1 91 ? 25.406 -2.115 29.016 1 31.88 91 GLN A CA 1
ATOM 671 C C . GLN A 1 91 ? 24.25 -1.294 28.453 1 31.88 91 GLN A C 1
ATOM 673 O O . GLN A 1 91 ? 23.422 -1.812 27.703 1 31.88 91 GLN A O 1
ATOM 678 N N . GLN A 1 92 ? 23.484 -0.515 29.281 1 31.47 92 GLN A N 1
ATOM 679 C CA . GLN A 1 92 ? 22.641 0.624 28.953 1 31.47 92 GLN A CA 1
ATOM 680 C C . GLN A 1 92 ? 23 1.206 27.594 1 31.47 92 GLN A C 1
ATOM 682 O O . GLN A 1 92 ? 24.078 1.788 27.422 1 31.47 92 GLN A O 1
ATOM 687 N N . LEU A 1 93 ? 23.078 0.314 26.562 1 31.25 93 LEU A N 1
ATOM 688 C CA . LEU A 1 93 ? 23.234 1.177 25.391 1 31.25 93 LEU A CA 1
ATOM 689 C C . LEU A 1 93 ? 22.453 2.475 25.578 1 31.25 93 LEU A C 1
ATOM 691 O O . LEU A 1 93 ? 21.375 2.477 26.172 1 31.25 93 LEU A O 1
ATOM 695 N N . ALA A 1 94 ? 23.062 3.568 25.672 1 30.23 94 ALA A N 1
ATOM 696 C CA . ALA A 1 94 ? 22.516 4.926 25.703 1 30.23 94 ALA A CA 1
ATOM 697 C C . ALA A 1 94 ? 21.234 5.02 24.891 1 30.23 94 ALA A C 1
ATOM 699 O O . ALA A 1 94 ? 21.203 4.66 23.719 1 30.23 94 ALA A O 1
ATOM 700 N N . ALA A 1 95 ? 20.125 4.32 25.297 1 30.58 95 ALA A N 1
ATOM 701 C CA . ALA A 1 95 ? 18.922 5.055 24.922 1 30.58 95 ALA A CA 1
ATOM 702 C C . ALA A 1 95 ? 19.266 6.488 24.516 1 30.58 95 ALA A C 1
ATOM 704 O O . ALA A 1 95 ? 19.672 7.293 25.359 1 30.58 95 ALA A O 1
ATOM 705 N N . SER A 1 96 ? 20.188 6.664 23.578 1 34.03 96 SER A N 1
ATOM 706 C CA . SER A 1 96 ? 20.125 8.062 23.156 1 34.03 96 SER A CA 1
ATOM 707 C C . SER A 1 96 ? 18.75 8.656 23.422 1 34.03 96 SER A C 1
ATOM 709 O O . SER A 1 96 ? 17.75 8.211 22.859 1 34.03 96 SER A O 1
ATOM 711 N N . GLN A 1 97 ? 18.281 8.641 24.672 1 32.09 97 GLN A N 1
ATOM 712 C CA . GLN A 1 97 ? 17.344 9.648 25.172 1 32.09 97 GLN A CA 1
ATOM 713 C C . GLN A 1 97 ? 17.219 10.812 24.188 1 32.09 97 GLN A C 1
ATOM 715 O O . GLN A 1 97 ? 18.016 11.758 24.25 1 32.09 97 GLN A O 1
ATOM 720 N N . SER A 1 98 ? 17.297 10.453 22.906 1 36.31 98 SER A N 1
ATOM 721 C CA . SER A 1 98 ? 16.938 11.68 22.188 1 36.31 98 SER A CA 1
ATOM 722 C C . SER A 1 98 ? 15.891 12.484 22.953 1 36.31 98 SER A C 1
ATOM 724 O O . SER A 1 98 ? 14.727 12.102 23 1 36.31 98 SER A O 1
ATOM 726 N N . ARG A 1 99 ? 16.172 12.641 24.266 1 32.94 99 ARG A N 1
ATOM 727 C CA . ARG A 1 99 ? 15.508 13.82 24.797 1 32.94 99 ARG A CA 1
ATOM 728 C C . ARG A 1 99 ? 15.211 14.836 23.703 1 32.94 99 ARG A C 1
ATOM 730 O O . ARG A 1 99 ? 16.125 15.5 23.203 1 32.94 99 ARG A O 1
ATOM 737 N N . ALA A 1 100 ? 14.438 14.398 22.719 1 35.19 100 ALA A N 1
ATOM 738 C CA . ALA A 1 100 ? 13.938 15.555 21.984 1 35.19 100 ALA A CA 1
ATOM 739 C C . ALA A 1 100 ? 13.883 16.797 22.875 1 35.19 100 ALA A C 1
ATOM 741 O O . ALA A 1 100 ? 13.406 16.719 24.016 1 35.19 100 ALA A O 1
ATOM 742 N N . ALA A 1 101 ? 14.766 17.547 22.922 1 34.66 101 ALA A N 1
ATOM 743 C CA . ALA A 1 101 ? 14.539 18.859 23.5 1 34.66 101 ALA A CA 1
ATOM 744 C C . ALA A 1 101 ? 13.055 19.203 23.516 1 34.66 101 ALA A C 1
ATOM 746 O O . ALA A 1 101 ? 12.281 18.703 22.703 1 34.66 101 ALA A O 1
ATOM 747 N N . ALA A 1 102 ? 12.422 19.594 24.625 1 40.03 102 ALA A N 1
ATOM 748 C CA . ALA A 1 102 ? 11.07 20.047 24.984 1 40.03 102 ALA A CA 1
ATOM 749 C C . ALA A 1 102 ? 10.234 20.281 23.734 1 40.03 102 ALA A C 1
ATOM 751 O O . ALA A 1 102 ? 9.023 20.047 23.734 1 40.03 102 ALA A O 1
ATOM 752 N N . GLY A 1 103 ? 10.75 20.562 22.391 1 46.97 103 GLY A N 1
ATOM 753 C CA . GLY A 1 103 ? 10.055 21.078 21.234 1 46.97 103 GLY A CA 1
ATOM 754 C C . GLY A 1 103 ? 9.992 20.109 20.078 1 46.97 103 GLY A C 1
ATOM 755 O O . GLY A 1 103 ? 9.422 20.406 19.016 1 46.97 103 GLY A O 1
ATOM 756 N N . GLU A 1 104 ? 10.82 18.875 19.969 1 56.97 104 GLU A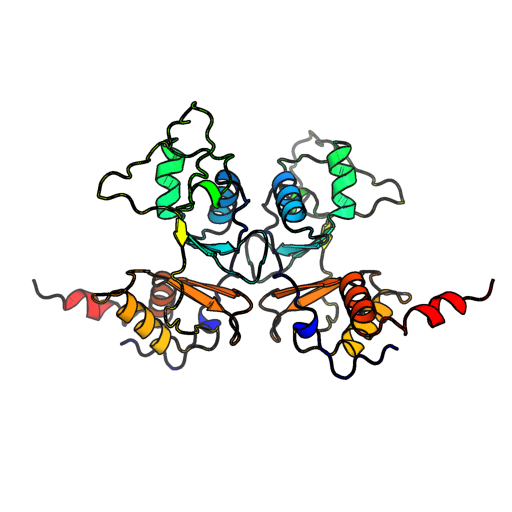 N 1
ATOM 757 C CA . GLU A 1 104 ? 10.953 18.188 18.688 1 56.97 104 GLU A CA 1
ATOM 758 C C . GLU A 1 104 ? 9.953 17.047 18.562 1 56.97 104 GLU A C 1
ATOM 760 O O . GLU A 1 104 ? 9.859 16.203 19.453 1 56.97 104 GLU A O 1
ATOM 765 N N . GLU A 1 105 ? 8.984 17.031 17.734 1 73.88 105 GLU A N 1
ATOM 766 C CA . GLU A 1 105 ? 7.926 16.078 17.422 1 73.88 105 GLU A CA 1
ATOM 767 C C . GLU A 1 105 ? 8.5 14.711 17.031 1 73.88 105 GLU A C 1
ATOM 769 O O . GLU A 1 105 ? 9.438 14.633 16.234 1 73.88 105 GLU A O 1
ATOM 774 N N . ARG A 1 106 ? 8.273 13.648 17.859 1 86.88 106 ARG A N 1
ATOM 775 C CA . ARG A 1 106 ? 8.641 12.273 17.516 1 86.88 106 ARG A CA 1
ATOM 776 C C . ARG A 1 106 ? 8.133 11.891 16.125 1 86.88 106 ARG A C 1
ATOM 778 O O . ARG A 1 106 ? 7.008 12.227 15.766 1 86.88 106 ARG A O 1
ATOM 785 N N . PRO A 1 107 ? 9.039 11.25 15.391 1 94.12 107 PRO A N 1
ATOM 786 C CA . PRO A 1 107 ? 8.656 10.977 14.008 1 94.12 107 PRO A CA 1
ATOM 787 C C . PRO A 1 107 ? 7.555 9.922 13.898 1 94.12 107 PRO A C 1
ATOM 789 O O . PRO A 1 107 ? 6.809 9.906 12.914 1 94.12 107 PRO A O 1
ATOM 792 N N . VAL A 1 108 ? 7.508 9.008 14.906 1 93.69 108 VAL A N 1
ATOM 793 C CA . VAL A 1 108 ? 6.469 7.984 14.883 1 93.69 108 VAL A CA 1
ATOM 794 C C . VAL A 1 108 ? 5.461 8.242 16 1 93.69 108 VAL A C 1
ATOM 796 O O . VAL A 1 108 ? 5.848 8.445 17.156 1 93.69 108 VAL A O 1
ATOM 799 N N . LYS A 1 109 ? 4.219 8.305 15.602 1 91.5 109 LYS A N 1
ATOM 800 C CA . LYS A 1 109 ? 3.133 8.414 16.562 1 91.5 109 LYS A CA 1
ATOM 801 C C . LYS A 1 109 ? 2.215 7.199 16.516 1 91.5 109 LYS A C 1
ATOM 803 O O . LYS A 1 109 ? 1.854 6.734 15.43 1 91.5 109 LYS A O 1
ATOM 808 N N . GLU A 1 110 ? 1.89 6.691 17.656 1 89.56 110 GLU A N 1
ATOM 809 C CA . GLU A 1 110 ? 1.039 5.512 17.75 1 89.56 110 GLU A CA 1
ATOM 810 C C . GLU A 1 110 ? -0.432 5.898 17.875 1 89.56 110 GLU A C 1
ATOM 812 O O . GLU A 1 110 ? -0.76 6.914 18.5 1 89.56 110 GLU A O 1
ATOM 817 N N . PHE A 1 111 ? -1.216 4.996 17.266 1 85.69 111 PHE A N 1
ATOM 818 C CA . PHE A 1 111 ? -2.648 5.203 17.438 1 85.69 111 PHE A CA 1
ATOM 819 C C . PHE A 1 111 ? -3.07 4.938 18.875 1 85.69 111 PHE A C 1
ATOM 821 O O . PHE A 1 111 ? -2.564 4.016 19.516 1 85.69 111 PHE A O 1
ATOM 828 N N . LYS A 1 112 ? -3.824 5.828 19.344 1 75.38 112 LYS A N 1
ATOM 829 C CA . LYS A 1 112 ? -4.336 5.598 20.688 1 75.38 112 LYS A CA 1
ATOM 830 C C . LYS A 1 112 ? -5.484 4.594 20.672 1 75.38 112 LYS A C 1
ATOM 832 O O . LYS A 1 112 ? -6.336 4.625 19.781 1 75.38 112 LYS A O 1
ATOM 837 N N . ARG A 1 113 ? -5.355 3.627 21.562 1 65.75 113 ARG A N 1
ATOM 838 C CA . ARG A 1 113 ? -6.391 2.611 21.688 1 65.75 113 ARG A CA 1
ATOM 839 C C . ARG A 1 113 ? -7.66 3.195 22.297 1 65.75 113 ARG A C 1
ATOM 841 O O . ARG A 1 113 ? -7.594 3.945 23.281 1 65.75 113 ARG A O 1
ATOM 848 N N . GLY A 1 114 ? -8.797 2.902 21.703 1 61.38 114 GLY A N 1
ATOM 849 C CA . GLY A 1 114 ? -10.062 3.225 22.344 1 61.38 114 GLY A CA 1
ATOM 850 C C . GLY A 1 114 ? -10.664 4.527 21.859 1 61.38 114 GLY A C 1
ATOM 851 O O . GLY A 1 114 ? -11.758 4.906 22.281 1 61.38 114 GLY A O 1
ATOM 852 N N . ARG A 1 115 ? -9.938 5.238 21.203 1 60.38 115 ARG A N 1
ATOM 853 C CA . ARG A 1 115 ? -10.578 6.477 20.781 1 60.38 115 ARG A CA 1
ATOM 854 C C . ARG A 1 115 ? -11.539 6.223 19.609 1 60.38 115 ARG A C 1
ATOM 856 O O . ARG A 1 115 ? -11.352 5.277 18.844 1 60.38 115 ARG A O 1
ATOM 863 N N . LYS A 1 116 ? -12.633 6.91 19.766 1 64.69 116 LYS A N 1
ATOM 864 C CA . LYS A 1 116 ? -13.617 6.898 18.688 1 64.69 116 LYS A CA 1
ATOM 865 C C . LYS A 1 116 ? -13.023 7.465 17.391 1 64.69 116 LYS A C 1
ATOM 867 O O . LYS A 1 116 ? -12.469 8.57 17.391 1 64.69 116 LYS A O 1
ATOM 872 N N . TYR A 1 117 ? -12.789 6.594 16.453 1 77.12 117 TYR A N 1
ATOM 873 C CA . TYR A 1 117 ? -12.25 7.117 15.195 1 77.12 117 TYR A CA 1
ATOM 874 C C . TYR A 1 117 ? -13.352 7.316 14.164 1 77.12 117 TYR A C 1
ATOM 876 O O . TYR A 1 117 ? -14.359 6.605 14.18 1 77.12 117 TYR A O 1
ATOM 884 N N . GLU A 1 118 ? -13.336 8.461 13.617 1 89.56 118 GLU A N 1
ATOM 885 C CA . GLU A 1 118 ? -14.203 8.734 12.477 1 89.56 118 GLU A CA 1
ATOM 886 C C . GLU A 1 118 ? -13.727 7.996 11.234 1 89.56 118 GLU A C 1
ATOM 888 O O . GLU A 1 118 ? -12.547 8.055 10.883 1 89.56 118 GLU A O 1
ATOM 893 N N . VAL A 1 119 ? -14.688 7.285 10.672 1 94 119 VAL A N 1
ATOM 894 C CA . VAL A 1 119 ? -14.359 6.551 9.453 1 94 119 VAL A CA 1
ATOM 895 C C . VAL A 1 119 ? -14.391 7.496 8.258 1 94 119 VAL A C 1
ATOM 897 O O . VAL A 1 119 ? -15.438 8.07 7.938 1 94 119 VAL A O 1
ATOM 900 N N . ILE A 1 120 ? -13.266 7.691 7.688 1 97.19 120 ILE A N 1
ATOM 901 C CA . ILE A 1 120 ? -13.102 8.516 6.496 1 97.19 120 ILE A CA 1
ATOM 902 C C . ILE A 1 120 ? -12.875 7.621 5.277 1 97.19 120 ILE A C 1
ATOM 904 O O . ILE A 1 120 ? -11.883 6.891 5.211 1 97.19 120 ILE A O 1
ATOM 908 N N . THR A 1 121 ? -13.805 7.641 4.324 1 96.88 121 THR A N 1
ATOM 909 C CA . THR A 1 121 ? -13.773 6.824 3.117 1 96.88 121 THR A CA 1
ATOM 910 C C . THR A 1 121 ? -13.656 7.695 1.871 1 96.88 121 THR A C 1
ATOM 912 O O . THR A 1 121 ? -13.75 8.922 1.957 1 96.88 121 THR A O 1
ATOM 915 N N . PRO A 1 122 ? -13.383 7.098 0.681 1 96.25 122 PRO A N 1
ATOM 916 C CA . PRO A 1 122 ? -13.367 7.879 -0.56 1 96.25 122 PRO A CA 1
ATOM 917 C C . PRO A 1 122 ? -14.688 8.594 -0.83 1 96.25 122 PRO A C 1
ATOM 919 O O . PRO A 1 122 ? -14.711 9.633 -1.488 1 96.25 122 PRO A O 1
ATOM 922 N N . GLU A 1 123 ? -15.727 8.109 -0.225 1 96.75 123 GLU A N 1
ATOM 923 C CA . GLU A 1 123 ? -17.062 8.672 -0.474 1 96.75 123 GLU A CA 1
ATOM 924 C C . GLU A 1 123 ? -17.391 9.758 0.541 1 96.75 123 GLU A C 1
ATOM 926 O O . GLU A 1 123 ? -18.422 10.43 0.423 1 96.75 123 GLU A O 1
ATOM 931 N N . THR A 1 124 ? -16.594 9.922 1.479 1 98 124 THR A N 1
ATOM 932 C CA . THR A 1 124 ? -16.828 10.977 2.465 1 98 124 THR A CA 1
ATOM 933 C C . THR A 1 124 ? -16.859 12.344 1.795 1 98 124 THR A C 1
ATOM 935 O O . THR A 1 124 ? -15.93 12.711 1.071 1 98 124 THR A O 1
ATOM 938 N N . PRO A 1 125 ? -17.938 13.141 2.09 1 98.19 125 PRO A N 1
ATOM 939 C CA . PRO A 1 125 ? -17.984 14.5 1.545 1 98.19 125 PRO A CA 1
ATOM 940 C C . PRO A 1 125 ? -16.844 15.375 2.041 1 98.19 125 PRO A C 1
ATOM 942 O O . PRO A 1 125 ? -16.438 15.266 3.199 1 98.19 125 PRO A O 1
ATOM 945 N N . LEU A 1 126 ? -16.406 16.297 1.153 1 97.94 126 LEU A N 1
ATOM 946 C CA . LEU A 1 126 ? -15.281 17.172 1.514 1 97.94 126 LEU A CA 1
ATOM 947 C C . LEU A 1 126 ? -15.664 18.078 2.67 1 97.94 126 LEU A C 1
ATOM 949 O O . LEU A 1 126 ? -14.812 18.469 3.473 1 97.94 126 LEU A O 1
ATOM 953 N N . GLU A 1 127 ? -16.969 18.422 2.814 1 97.62 127 GLU A N 1
ATOM 954 C CA . GLU A 1 127 ? -17.438 19.219 3.949 1 97.62 127 GLU A CA 1
ATOM 955 C C . GLU A 1 127 ? -17.172 18.5 5.27 1 97.62 127 GLU A C 1
ATOM 957 O O . GLU A 1 127 ? -16.75 19.125 6.246 1 97.62 127 GLU A O 1
ATOM 962 N N . LYS A 1 128 ? -17.422 17.219 5.223 1 97.5 128 LYS A N 1
ATOM 963 C CA . LYS A 1 128 ? -17.188 16.422 6.422 1 97.5 128 LYS A CA 1
ATOM 964 C C . LYS A 1 128 ? -15.688 16.297 6.707 1 97.5 128 LYS A C 1
ATOM 966 O O . LYS A 1 128 ? -15.266 16.297 7.867 1 97.5 128 LYS A O 1
ATOM 971 N N . LEU A 1 129 ? -14.914 16.172 5.699 1 97.81 129 LEU A N 1
ATOM 972 C CA . LEU A 1 129 ? -13.469 16.125 5.863 1 97.81 129 LEU A CA 1
ATOM 973 C C . LEU A 1 129 ? -12.945 17.422 6.48 1 97.81 129 LEU A C 1
ATOM 975 O O . LEU A 1 129 ? -12.125 17.391 7.398 1 97.81 129 LEU A O 1
ATOM 979 N N . GLU A 1 130 ? -13.43 18.5 5.945 1 96.94 130 GLU A N 1
ATOM 980 C CA . GLU A 1 130 ? -13.047 19.797 6.488 1 96.94 130 GLU A CA 1
ATOM 981 C C . GLU A 1 130 ? -13.406 19.906 7.969 1 96.94 130 GLU A C 1
ATOM 983 O O . GLU A 1 130 ? -12.609 20.406 8.773 1 96.94 130 GLU A O 1
ATOM 988 N N . ALA A 1 131 ? -14.594 19.453 8.266 1 96.06 131 ALA A N 1
ATOM 989 C CA . ALA A 1 131 ? -15.039 19.469 9.656 1 96.06 131 ALA A CA 1
ATOM 990 C C . ALA A 1 131 ? -14.133 18.594 10.531 1 96.06 131 ALA A C 1
ATOM 992 O O . ALA A 1 131 ? -13.828 18.953 11.672 1 96.06 131 ALA A O 1
ATOM 993 N N . PHE A 1 132 ? -13.75 17.516 10.008 1 96.25 132 PHE A N 1
ATOM 994 C CA . PHE A 1 132 ? -12.828 16.625 10.719 1 96.25 132 PHE A CA 1
ATOM 995 C C . PHE A 1 132 ? -11.523 17.359 11.039 1 96.25 132 PHE A C 1
ATOM 997 O O . PHE A 1 132 ? -11.047 17.312 12.172 1 96.25 132 PHE A O 1
ATOM 1004 N N . PHE A 1 133 ? -10.969 18.031 10.039 1 95.62 133 PHE A N 1
ATOM 1005 C CA . PHE A 1 133 ? -9.711 18.734 10.242 1 95.62 133 PHE A CA 1
ATOM 1006 C C . PHE A 1 133 ? -9.875 19.859 11.25 1 95.62 133 PHE A C 1
ATOM 1008 O O . PHE A 1 133 ? -8.992 20.094 12.078 1 95.62 133 PHE A O 1
ATOM 1015 N N . ALA A 1 134 ? -10.984 20.531 11.203 1 94.75 134 ALA A N 1
ATOM 1016 C CA . ALA A 1 134 ? -11.258 21.609 12.156 1 94.75 134 ALA A CA 1
ATOM 1017 C C . ALA A 1 134 ? -11.32 21.078 13.578 1 94.75 134 ALA A C 1
ATOM 1019 O O . ALA A 1 134 ? -10.789 21.688 14.508 1 94.75 134 ALA A O 1
ATOM 1020 N N . GLU A 1 135 ? -11.969 19.906 13.711 1 93.19 135 GLU A N 1
ATOM 1021 C CA . GLU A 1 135 ? -12.078 19.297 15.031 1 93.19 135 GLU A CA 1
ATOM 1022 C C . GLU A 1 135 ? -10.703 18.906 15.57 1 93.19 135 GLU A C 1
ATOM 1024 O O . GLU A 1 135 ? -10.453 19 16.766 1 93.19 135 GLU A O 1
ATOM 1029 N N . GLN A 1 136 ? -9.875 18.469 14.672 1 92 136 GLN A N 1
ATOM 1030 C CA . GLN A 1 136 ? -8.539 18.047 15.086 1 92 136 GLN A CA 1
ATOM 1031 C C . GLN A 1 136 ? -7.707 19.25 15.547 1 92 136 GLN A C 1
ATOM 1033 O O . GLN A 1 136 ? -6.801 19.094 16.359 1 92 136 GLN A O 1
ATOM 1038 N N . GLN A 1 137 ? -7.984 20.438 15.031 1 92.44 137 GLN A N 1
ATOM 1039 C CA . GLN A 1 137 ? -7.223 21.625 15.367 1 92.44 137 GLN A CA 1
ATOM 1040 C C . GLN A 1 137 ? -7.801 22.312 16.594 1 92.44 137 GLN A C 1
ATOM 1042 O O . GLN A 1 137 ? -7.16 23.188 17.188 1 92.44 137 GLN A O 1
ATOM 1047 N N . ALA A 1 138 ? -8.961 21.938 17.016 1 92 138 ALA A N 1
ATOM 1048 C CA . ALA A 1 138 ? -9.609 22.516 18.188 1 92 138 ALA A CA 1
ATOM 1049 C C . ALA A 1 138 ? -8.906 22.078 19.469 1 92 138 ALA A C 1
ATOM 1051 O O . ALA A 1 138 ? -8.109 21.125 19.453 1 92 138 ALA A O 1
ATOM 1052 N N . PRO A 1 139 ? -9.086 22.859 20.531 1 90.25 139 PRO A N 1
ATOM 1053 C CA . PRO A 1 139 ? -8.523 22.422 21.812 1 90.25 139 PRO A CA 1
ATOM 1054 C C . PRO A 1 139 ? -8.891 20.984 22.156 1 90.25 139 PRO A C 1
ATOM 1056 O O . PRO A 1 139 ? -10.07 20.609 22.078 1 90.25 139 PRO A O 1
ATOM 1059 N N . GLY A 1 140 ? -7.941 20.172 22.469 1 85.31 140 GLY A N 1
ATOM 1060 C CA . GLY A 1 140 ? -8.156 18.766 22.797 1 85.31 140 GLY A CA 1
ATOM 1061 C C . GLY A 1 140 ? -7.973 17.844 21.609 1 85.31 140 GLY A C 1
ATOM 1062 O O . GLY A 1 140 ? -8 16.625 21.75 1 85.31 140 GLY A O 1
ATOM 1063 N N . GLY A 1 141 ? -7.914 18.469 20.484 1 85.5 141 GLY A N 1
ATOM 1064 C CA . GLY A 1 141 ? -7.688 17.672 19.281 1 85.5 141 GLY A CA 1
ATOM 1065 C C . GLY A 1 141 ? -6.262 17.156 19.172 1 85.5 141 GLY A C 1
ATOM 1066 O O . GLY A 1 141 ? -5.387 17.578 19.938 1 85.5 141 GLY A O 1
ATOM 1067 N N . SER A 1 142 ? -6.031 16.312 18.25 1 84.75 142 SER A N 1
ATOM 1068 C CA . SER A 1 142 ? -4.727 15.68 18.078 1 84.75 142 SER A CA 1
ATOM 1069 C C . SER A 1 142 ? -3.777 16.578 17.297 1 84.75 142 SER A C 1
ATOM 1071 O O . SER A 1 142 ? -2.568 16.344 17.266 1 84.75 142 SER A O 1
ATOM 1073 N N . LYS A 1 143 ? -4.281 17.594 16.703 1 88.81 143 LYS A N 1
ATOM 1074 C CA . LYS A 1 143 ? -3.535 18.594 15.93 1 88.81 143 LYS A CA 1
ATOM 1075 C C . LYS A 1 143 ? -2.949 17.969 14.664 1 88.81 143 LYS A C 1
ATOM 1077 O O . LYS A 1 143 ? -2.033 18.531 14.062 1 88.81 143 LYS A O 1
ATOM 1082 N N . VAL A 1 144 ? -3.498 16.797 14.305 1 89.44 144 VAL A N 1
ATOM 1083 C CA . VAL A 1 144 ? -3.043 16.172 13.07 1 89.44 144 VAL A CA 1
ATOM 1084 C C . VAL A 1 144 ? -3.639 16.891 11.867 1 89.44 144 VAL A C 1
ATOM 1086 O O . VAL A 1 144 ? -4.75 17.422 11.945 1 89.44 144 VAL A O 1
ATOM 1089 N N . GLN A 1 145 ? -2.861 16.938 10.789 1 94.19 145 GLN A N 1
ATOM 1090 C CA . GLN A 1 145 ? -3.285 17.641 9.57 1 94.19 145 GLN A CA 1
ATOM 1091 C C . GLN A 1 145 ? -3.504 16.656 8.43 1 94.19 145 GLN A C 1
ATOM 1093 O O . GLN A 1 145 ? -3.221 16.969 7.27 1 94.19 145 GLN A O 1
ATOM 1098 N N . PHE A 1 146 ? -3.885 15.461 8.773 1 97 146 PHE A N 1
ATOM 1099 C CA . PHE A 1 146 ? -4.191 14.438 7.773 1 97 146 PHE A CA 1
ATOM 1100 C C . PHE A 1 146 ? -5.277 13.5 8.281 1 97 146 PHE A C 1
ATOM 1102 O O . PHE A 1 146 ? -5.645 13.539 9.461 1 97 146 PHE A O 1
ATOM 1109 N N . ALA A 1 147 ? -5.812 12.719 7.379 1 97.06 147 ALA A N 1
ATOM 1110 C CA . ALA A 1 147 ? -6.734 11.633 7.695 1 97.06 147 ALA A CA 1
ATOM 1111 C C . ALA A 1 147 ? -6.41 10.375 6.891 1 97.06 147 ALA A C 1
ATOM 1113 O O . ALA A 1 147 ? -6.047 10.469 5.715 1 97.06 147 ALA A O 1
ATOM 1114 N N . LEU A 1 148 ? -6.48 9.273 7.555 1 95.69 148 LEU A N 1
ATOM 1115 C CA . LEU A 1 148 ? -6.41 8.008 6.832 1 95.69 148 LEU A CA 1
ATOM 1116 C C . LEU A 1 148 ? -7.727 7.711 6.125 1 95.69 148 LEU A C 1
ATOM 1118 O O . LEU A 1 148 ? -8.797 7.77 6.742 1 95.69 148 LEU A O 1
ATOM 1122 N N . VAL A 1 149 ? -7.555 7.48 4.809 1 96.62 149 VAL A N 1
ATOM 1123 C CA . VAL A 1 149 ? -8.719 7.082 4.023 1 96.62 149 VAL A CA 1
ATOM 1124 C C . VAL A 1 149 ? -8.781 5.559 3.932 1 96.62 149 VAL A C 1
ATOM 1126 O O . VAL A 1 149 ? -7.848 4.922 3.441 1 96.62 149 VAL A O 1
ATOM 1129 N N . THR A 1 150 ? -9.859 4.973 4.41 1 94.38 150 THR A N 1
ATOM 1130 C CA . THR A 1 150 ? -9.984 3.521 4.457 1 94.38 150 THR A CA 1
ATOM 1131 C C . THR A 1 150 ? -11.258 3.062 3.756 1 94.38 150 THR A C 1
ATOM 1133 O O . THR A 1 150 ? -12.055 3.887 3.303 1 94.38 150 THR A O 1
ATOM 1136 N N . ASP A 1 151 ? -11.398 1.804 3.568 1 90.62 151 ASP A N 1
ATOM 1137 C CA . ASP A 1 151 ? -12.719 1.271 3.223 1 90.62 151 ASP A CA 1
ATOM 1138 C C . ASP A 1 151 ? -13.672 1.367 4.406 1 90.62 151 ASP A C 1
ATOM 1140 O O . ASP A 1 151 ? -13.273 1.74 5.512 1 90.62 151 ASP A O 1
ATOM 1144 N N . ALA A 1 152 ? -14.906 1.104 4.172 1 90.94 152 ALA A N 1
ATOM 1145 C CA . ALA A 1 152 ? -15.945 1.291 5.18 1 90.94 152 ALA A CA 1
ATOM 1146 C C . ALA A 1 152 ? -15.68 0.427 6.41 1 90.94 152 ALA A C 1
ATOM 1148 O O . ALA A 1 152 ? -16 0.819 7.531 1 90.94 152 ALA A O 1
ATOM 1149 N N . ALA A 1 153 ? -15.031 -0.715 6.223 1 88.25 153 ALA A N 1
ATOM 1150 C CA . ALA A 1 153 ? -14.789 -1.653 7.312 1 88.25 153 ALA A CA 1
ATOM 1151 C C . ALA A 1 153 ? -13.438 -1.391 7.969 1 88.25 153 ALA A C 1
ATOM 1153 O O . ALA A 1 153 ? -13.062 -2.066 8.93 1 88.25 153 ALA A O 1
ATOM 1154 N N . ARG A 1 154 ? -12.695 -0.445 7.457 1 89.56 154 ARG A N 1
ATOM 1155 C CA . ARG A 1 154 ? -11.391 -0.054 7.973 1 89.56 154 ARG A CA 1
ATOM 1156 C C . ARG A 1 154 ? -10.398 -1.212 7.891 1 89.56 154 ARG A C 1
ATOM 1158 O O . ARG A 1 154 ? -9.57 -1.387 8.781 1 89.56 154 ARG A O 1
ATOM 1165 N N . LYS A 1 155 ? -10.555 -1.884 6.852 1 86.88 155 LYS A N 1
ATOM 1166 C CA . LYS A 1 155 ? -9.664 -3.023 6.656 1 86.88 155 LYS A CA 1
ATOM 1167 C C . LYS A 1 155 ? -8.43 -2.627 5.844 1 86.88 155 LYS A C 1
ATOM 1169 O O . LYS A 1 155 ? -7.352 -3.188 6.031 1 86.88 155 LYS A O 1
ATOM 1174 N N . PHE A 1 156 ? -8.664 -1.713 4.91 1 90.06 156 PHE A N 1
ATOM 1175 C CA . PHE A 1 156 ? -7.59 -1.284 4.023 1 90.06 156 PHE A CA 1
ATOM 1176 C C . PHE A 1 156 ? -7.398 0.226 4.094 1 90.06 156 PHE A C 1
ATOM 1178 O O . PHE A 1 156 ? -8.375 0.979 4.109 1 90.06 156 PHE A O 1
ATOM 1185 N N . VAL A 1 157 ? -6.133 0.553 4.242 1 93 157 VAL A N 1
ATOM 1186 C CA . VAL A 1 157 ? -5.805 1.96 4.039 1 93 157 VAL A CA 1
ATOM 1187 C C . VAL A 1 157 ? -5.652 2.246 2.547 1 93 157 VAL A C 1
ATOM 1189 O O . VAL A 1 157 ? -4.785 1.675 1.883 1 93 157 VAL A O 1
ATOM 1192 N N . LEU A 1 158 ? -6.504 3.143 2.043 1 92.69 158 LEU A N 1
ATOM 1193 C CA . LEU A 1 158 ? -6.559 3.395 0.608 1 92.69 158 LEU A CA 1
ATOM 1194 C C . LEU A 1 158 ? -5.715 4.605 0.235 1 92.69 158 LEU A C 1
ATOM 1196 O O . LEU A 1 158 ? -5.121 4.648 -0.846 1 92.69 158 LEU A O 1
ATOM 1200 N N . GLY A 1 159 ? -5.672 5.523 1.125 1 94.25 159 GLY A N 1
ATOM 1201 C CA . GLY A 1 159 ? -4.949 6.766 0.897 1 94.25 159 GLY A CA 1
ATOM 1202 C C . GLY A 1 159 ? -4.734 7.57 2.164 1 94.25 159 GLY A C 1
ATOM 1203 O O . GLY A 1 159 ? -5.188 7.18 3.24 1 94.25 159 GLY A O 1
ATOM 1204 N N . VAL A 1 160 ? -3.941 8.57 2.016 1 96.25 160 VAL A N 1
ATOM 1205 C CA . VAL A 1 160 ? -3.766 9.594 3.041 1 96.25 160 VAL A CA 1
ATOM 1206 C C . VAL A 1 160 ? -4.16 10.961 2.482 1 96.25 160 VAL A C 1
ATOM 1208 O O . VAL A 1 160 ? -3.65 11.383 1.44 1 96.25 160 VAL A O 1
ATOM 1211 N N . VAL A 1 161 ? -5.105 11.547 3.123 1 97.88 161 VAL A N 1
ATOM 1212 C CA . VAL A 1 161 ? -5.52 12.875 2.684 1 97.88 161 VAL A CA 1
ATOM 1213 C C . VAL A 1 161 ? -5.051 13.93 3.689 1 97.88 161 VAL A C 1
ATOM 1215 O O . VAL A 1 161 ? -5.129 13.711 4.902 1 97.88 161 VAL A O 1
ATOM 1218 N N . THR A 1 162 ? -4.469 15.047 3.172 1 97 162 THR A N 1
ATOM 1219 C CA . THR A 1 162 ? -3.961 16.109 4.023 1 97 162 THR A CA 1
ATOM 1220 C C . THR A 1 162 ? -4.781 17.391 3.844 1 97 162 THR A C 1
ATOM 1222 O O . THR A 1 162 ? -5.582 17.484 2.91 1 97 162 THR A O 1
ATOM 1225 N N . VAL A 1 163 ? -4.66 18.266 4.809 1 96.44 163 VAL A N 1
ATOM 1226 C CA . VAL A 1 163 ? -5.262 19.594 4.695 1 96.44 163 VAL A CA 1
ATOM 1227 C C . VAL A 1 163 ? -4.805 20.25 3.402 1 96.44 163 VAL A C 1
ATOM 1229 O O . VAL A 1 163 ? -5.59 20.922 2.729 1 96.44 163 VAL A O 1
ATOM 1232 N N . ASP A 1 164 ? -3.568 20.047 3.055 1 95.25 164 ASP A N 1
ATOM 1233 C CA . ASP A 1 164 ? -3.01 20.609 1.832 1 95.25 164 ASP A CA 1
ATOM 1234 C C . ASP A 1 164 ? -3.756 20.109 0.6 1 95.25 164 ASP A C 1
ATOM 1236 O O . ASP A 1 164 ? -3.969 20.859 -0.355 1 95.25 164 ASP A O 1
ATOM 1240 N N . ASP A 1 165 ? -4.117 18.859 0.603 1 95.62 165 ASP A N 1
ATOM 1241 C CA . ASP A 1 165 ? -4.895 18.312 -0.503 1 95.62 165 ASP A CA 1
ATOM 1242 C C . ASP A 1 165 ? -6.211 19.062 -0.677 1 95.62 165 ASP A C 1
ATOM 1244 O O . ASP A 1 165 ? -6.613 19.375 -1.802 1 95.62 165 ASP A O 1
ATOM 1248 N N . LEU A 1 166 ? -6.891 19.297 0.436 1 95.94 166 LEU A N 1
ATOM 1249 C CA . LEU A 1 166 ? -8.164 20.016 0.414 1 95.94 166 LEU A CA 1
ATOM 1250 C C . LEU A 1 166 ? -7.969 21.438 -0.092 1 95.94 166 LEU A C 1
ATOM 1252 O O . LEU A 1 166 ? -8.75 21.922 -0.918 1 95.94 166 LEU A O 1
ATOM 1256 N N . ASN A 1 167 ? -6.945 22.078 0.345 1 94.88 167 ASN A N 1
ATOM 1257 C CA . ASN A 1 167 ? -6.648 23.438 -0.072 1 94.88 167 ASN A CA 1
ATOM 1258 C C . ASN A 1 167 ? -6.336 23.516 -1.564 1 94.88 167 ASN A C 1
ATOM 1260 O O . ASN A 1 167 ? -6.812 24.422 -2.258 1 94.88 167 ASN A O 1
ATOM 1264 N N . LYS A 1 168 ? -5.59 22.578 -2.064 1 94.56 168 LYS A N 1
ATOM 1265 C CA . LYS A 1 168 ? -5.266 22.531 -3.488 1 94.56 168 LYS A CA 1
ATOM 1266 C C . LYS A 1 168 ? -6.523 22.359 -4.332 1 94.56 168 LYS A C 1
ATOM 1268 O O . LYS A 1 168 ? -6.676 23 -5.371 1 94.56 168 LYS A O 1
ATOM 1273 N N . PHE A 1 169 ? -7.297 21.516 -3.85 1 95.25 169 PHE A N 1
ATOM 1274 C CA . PHE A 1 169 ? -8.555 21.281 -4.551 1 95.25 169 PHE A CA 1
ATOM 1275 C C . PHE A 1 169 ? -9.391 22.547 -4.617 1 95.25 169 PHE A C 1
ATOM 1277 O O . PHE A 1 169 ? -9.922 22.891 -5.676 1 95.25 169 PHE A O 1
ATOM 1284 N N . THR A 1 170 ? -9.539 23.234 -3.537 1 94 170 THR A N 1
ATOM 1285 C CA . THR A 1 170 ? -10.336 24.453 -3.441 1 94 170 THR A CA 1
ATOM 1286 C C . THR A 1 170 ? -9.75 25.547 -4.332 1 94 170 THR A C 1
ATOM 1288 O O . THR A 1 170 ? -10.492 26.281 -4.988 1 94 170 THR A O 1
ATOM 1291 N N . GLN A 1 171 ? -8.477 25.641 -4.367 1 92.88 171 GLN A N 1
ATOM 1292 C CA . GLN A 1 171 ? -7.809 26.656 -5.176 1 92.88 171 GLN A CA 1
ATOM 1293 C C . GLN A 1 171 ? -8.016 26.406 -6.668 1 92.88 171 GLN A C 1
ATOM 1295 O O . GLN A 1 171 ? -8.188 27.344 -7.449 1 92.88 171 GLN A O 1
ATOM 1300 N N . ARG A 1 172 ? -8 25.172 -7.051 1 90.62 172 ARG A N 1
ATOM 1301 C CA . ARG A 1 172 ? -8.172 24.812 -8.453 1 90.62 172 ARG A CA 1
ATOM 1302 C C . ARG A 1 172 ? -9.617 25.016 -8.898 1 90.62 172 ARG A C 1
ATOM 1304 O O . ARG A 1 172 ? -9.867 25.484 -10.008 1 90.62 172 ARG A O 1
ATOM 1311 N N . ARG A 1 173 ? -10.5 24.656 -8.047 1 85 173 ARG A N 1
ATOM 1312 C CA . ARG A 1 173 ? -11.906 24.641 -8.438 1 85 173 ARG A CA 1
ATOM 1313 C C . ARG A 1 173 ? -12.555 26 -8.234 1 85 173 ARG A C 1
ATOM 1315 O O . ARG A 1 173 ? -13.477 26.375 -8.953 1 85 173 ARG A O 1
ATOM 1322 N N . PHE A 1 174 ? -12.062 26.703 -7.152 1 79 174 PHE A N 1
ATOM 1323 C CA . PHE A 1 174 ? -12.641 28.016 -6.848 1 79 174 PHE A CA 1
ATOM 1324 C C . PHE A 1 174 ? -11.562 29.078 -6.781 1 79 174 PHE A C 1
ATOM 1326 O O . PHE A 1 174 ? -11.297 29.641 -5.711 1 79 174 PHE A O 1
ATOM 1333 N N . PRO A 1 175 ? -10.867 29.281 -7.848 1 69.06 175 PRO A N 1
ATOM 1334 C CA . PRO A 1 175 ? -9.766 30.25 -7.809 1 69.06 175 PRO A CA 1
ATOM 1335 C C . PRO A 1 175 ? -10.188 31.594 -7.23 1 69.06 175 PRO A C 1
ATOM 1337 O O . PRO A 1 175 ? -9.383 32.281 -6.578 1 69.06 175 PRO A O 1
ATOM 1340 N N . ASN A 1 176 ? -11.273 32.062 -7.48 1 59.81 176 ASN A N 1
ATOM 1341 C CA . ASN A 1 176 ? -11.664 33.406 -7.051 1 59.81 176 ASN A CA 1
ATOM 1342 C C . ASN A 1 176 ? -12.078 33.406 -5.582 1 59.81 176 ASN A C 1
ATOM 1344 O O . ASN A 1 176 ? -12.172 34.469 -4.973 1 59.81 176 ASN A O 1
ATOM 1348 N N . ALA A 1 177 ? -12.352 32.344 -4.945 1 53.31 177 ALA A N 1
ATOM 1349 C CA . ALA A 1 177 ? -12.875 32.344 -3.58 1 53.31 177 ALA A CA 1
ATOM 1350 C C . ALA A 1 177 ? -11.758 32.562 -2.568 1 53.31 177 ALA A C 1
ATOM 1352 O O . ALA A 1 177 ? -11.992 33.125 -1.486 1 53.31 177 ALA A O 1
ATOM 1353 N N . THR A 1 178 ? -10.555 31.953 -2.582 1 49.03 178 THR A N 1
ATOM 1354 C CA . THR A 1 178 ? -9.539 32.062 -1.545 1 49.03 178 THR A CA 1
ATOM 1355 C C . THR A 1 178 ? -9.07 33.531 -1.4 1 49.03 178 THR A C 1
ATOM 1357 O O . THR A 1 178 ? -8.469 33.875 -0.385 1 49.03 178 THR A O 1
ATOM 1360 N N . ALA A 1 179 ? -9.148 34.438 -2.256 1 44.56 179 ALA A N 1
ATOM 1361 C CA . ALA A 1 179 ? -8.719 35.844 -2.107 1 44.56 179 ALA A CA 1
ATOM 1362 C C . ALA A 1 179 ? -9.477 36.531 -0.975 1 44.56 179 ALA A C 1
ATOM 1364 O O . ALA A 1 179 ? -8.922 37.375 -0.277 1 44.56 179 ALA A O 1
ATOM 1365 N N . ALA A 1 180 ? -10.695 36.281 -0.656 1 42.06 180 ALA A N 1
ATOM 1366 C CA . ALA A 1 180 ? -11.445 37.094 0.302 1 42.06 180 ALA A CA 1
ATOM 1367 C C . ALA A 1 180 ? -11.141 36.656 1.735 1 42.06 180 ALA A C 1
ATOM 1369 O O . ALA A 1 180 ? -11.234 37.469 2.662 1 42.06 180 ALA A O 1
ATOM 1370 N N . ALA A 1 181 ? -10.805 35.438 2.094 1 42.69 181 ALA A N 1
ATOM 1371 C CA . ALA A 1 181 ? -10.672 35.031 3.494 1 42.69 181 ALA A CA 1
ATOM 1372 C C . ALA A 1 181 ? -9.336 35.5 4.07 1 42.69 181 ALA A C 1
ATOM 1374 O O . ALA A 1 181 ? -9.195 35.656 5.285 1 42.69 181 ALA A O 1
ATOM 1375 N N . ALA A 1 182 ? -8.211 35.594 3.426 1 41.25 182 ALA A N 1
ATOM 1376 C CA . ALA A 1 182 ? -6.949 36.094 3.938 1 41.25 182 ALA A CA 1
ATOM 1377 C C . ALA A 1 182 ? -7.062 37.594 4.258 1 41.25 182 ALA A C 1
ATOM 1379 O O . ALA A 1 182 ? -6.27 38.125 5.039 1 41.25 182 ALA A O 1
ATOM 1380 N N . SER A 1 183 ? -7.938 38.219 3.676 1 38.62 183 SER A N 1
ATOM 1381 C CA . SER A 1 183 ? -7.969 39.656 3.904 1 38.62 183 SER A CA 1
ATOM 1382 C C . SER A 1 183 ? -8.695 40 5.203 1 38.62 183 SER A C 1
ATOM 1384 O O . SER A 1 183 ? -8.703 41.156 5.633 1 38.62 183 SER A O 1
ATOM 1386 N N . SER A 1 184 ? -9.547 39.062 5.727 1 37.31 184 SER A N 1
ATOM 1387 C CA . SER A 1 184 ? -10.359 39.562 6.832 1 37.31 184 SER A CA 1
ATOM 1388 C C . SER A 1 184 ? -9.664 39.344 8.172 1 37.31 184 SER A C 1
ATOM 1390 O O . SER A 1 184 ? -10.305 39.406 9.227 1 37.31 184 SER A O 1
ATOM 1392 N N . ILE A 1 185 ? -8.484 38.75 8.219 1 35.25 185 ILE A N 1
ATOM 1393 C CA . ILE A 1 185 ? -7.875 38.75 9.547 1 35.25 185 ILE A CA 1
ATOM 1394 C C . ILE A 1 185 ? -7.523 40.188 9.938 1 35.25 185 ILE A C 1
ATOM 1396 O O . ILE A 1 185 ? -6.738 40.844 9.258 1 35.25 185 ILE A O 1
ATOM 1400 N N . PRO A 1 186 ? -8.352 40.844 10.594 1 35.12 186 PRO A N 1
ATOM 1401 C CA . PRO A 1 186 ? -7.996 42.188 11.062 1 35.12 186 PRO A CA 1
ATOM 1402 C C . PRO A 1 186 ? -6.656 42.219 11.789 1 35.12 186 PRO A C 1
ATOM 1404 O O . PRO A 1 186 ? -6.25 41.219 12.391 1 35.12 186 PRO A O 1
ATOM 1407 N N . ALA A 1 187 ? -5.75 43.281 11.469 1 34.62 187 ALA A N 1
ATOM 1408 C CA . ALA A 1 187 ? -4.535 43.625 12.211 1 34.62 187 ALA A CA 1
ATOM 1409 C C . ALA A 1 187 ? -4.84 43.844 13.688 1 34.62 187 ALA A C 1
ATOM 1411 O O . ALA A 1 187 ? -5.879 44.406 14.031 1 34.62 187 ALA A O 1
ATOM 1412 N N . MET B 1 1 ? -15.531 -28.688 -8.797 1 70.38 1 MET B N 1
ATOM 1413 C CA . MET B 1 1 ? -15.641 -27.344 -8.234 1 70.38 1 MET B CA 1
ATOM 1414 C C . MET B 1 1 ? -16.016 -27.406 -6.754 1 70.38 1 MET B C 1
ATOM 1416 O O . MET B 1 1 ? -16.828 -28.25 -6.355 1 70.38 1 MET B O 1
ATOM 1420 N N . VAL B 1 2 ? -15.25 -26.797 -6.004 1 81 2 VAL B N 1
ATOM 1421 C CA . VAL B 1 2 ? -15.469 -26.797 -4.559 1 81 2 VAL B CA 1
ATOM 1422 C C . VAL B 1 2 ? -16.688 -25.938 -4.219 1 81 2 VAL B C 1
ATOM 1424 O O . VAL B 1 2 ? -16.938 -24.938 -4.879 1 81 2 VAL B O 1
ATOM 1427 N N . ASP B 1 3 ? -17.516 -26.5 -3.408 1 88.62 3 ASP B N 1
ATOM 1428 C CA . ASP B 1 3 ? -18.609 -25.703 -2.861 1 88.62 3 ASP B CA 1
ATOM 1429 C C . ASP B 1 3 ? -18.125 -24.844 -1.693 1 88.62 3 ASP B C 1
ATOM 1431 O O . ASP B 1 3 ? -17.938 -25.344 -0.582 1 88.62 3 ASP B O 1
ATOM 1435 N N . TYR B 1 4 ? -17.984 -23.562 -1.919 1 94.31 4 TYR B N 1
ATOM 1436 C CA . TYR B 1 4 ? -17.406 -22.656 -0.924 1 94.31 4 TYR B CA 1
ATOM 1437 C C . TYR B 1 4 ? -18.484 -22.125 0.018 1 94.31 4 TYR B C 1
ATOM 1439 O O . TYR B 1 4 ? -18.203 -21.297 0.89 1 94.31 4 TYR B O 1
ATOM 1447 N N . ARG B 1 5 ? -19.703 -22.656 -0.107 1 92.62 5 ARG B N 1
ATOM 1448 C CA . ARG B 1 5 ? -20.812 -22.328 0.786 1 92.62 5 ARG B CA 1
ATOM 1449 C C . ARG B 1 5 ? -21 -20.828 0.91 1 92.62 5 ARG B C 1
ATOM 1451 O O . ARG B 1 5 ? -21.109 -20.297 2.02 1 92.62 5 ARG B O 1
ATOM 1458 N N . GLY B 1 6 ? -20.828 -20.078 -0.188 1 95.25 6 GLY B N 1
ATOM 1459 C CA . GLY B 1 6 ? -21.125 -18.656 -0.233 1 95.25 6 GLY B CA 1
ATOM 1460 C C . GLY B 1 6 ? -19.969 -17.781 0.221 1 95.25 6 GLY B C 1
ATOM 1461 O O . GLY B 1 6 ? -20.109 -16.562 0.357 1 95.25 6 GLY B O 1
ATOM 1462 N N . ALA B 1 7 ? -18.828 -18.391 0.425 1 97 7 ALA B N 1
ATOM 1463 C CA . ALA B 1 7 ? -17.656 -17.625 0.842 1 97 7 ALA B CA 1
ATOM 1464 C C . ALA B 1 7 ? -17.156 -16.734 -0.292 1 97 7 ALA B C 1
ATOM 1466 O O . ALA B 1 7 ? -17.375 -17.031 -1.468 1 97 7 ALA B O 1
ATOM 1467 N N . ASN B 1 8 ? -16.625 -15.602 0.074 1 97.81 8 ASN B N 1
ATOM 1468 C CA . ASN B 1 8 ? -16.016 -14.688 -0.883 1 97.81 8 ASN B CA 1
ATOM 1469 C C . ASN B 1 8 ? -14.562 -14.375 -0.514 1 97.81 8 ASN B C 1
ATOM 1471 O O . ASN B 1 8 ? -14.031 -14.93 0.453 1 97.81 8 ASN B O 1
ATOM 1475 N N . ILE B 1 9 ? -13.922 -13.531 -1.287 1 97.56 9 ILE B N 1
ATOM 1476 C CA . ILE B 1 9 ? -12.492 -13.281 -1.141 1 97.56 9 ILE B CA 1
ATOM 1477 C C . ILE B 1 9 ? -12.219 -12.617 0.205 1 97.56 9 ILE B C 1
ATOM 1479 O O . ILE B 1 9 ? -11.188 -12.867 0.83 1 97.56 9 ILE B O 1
ATOM 1483 N N . ASP B 1 10 ? -13.141 -11.836 0.662 1 95 10 ASP B N 1
ATOM 1484 C CA . ASP B 1 10 ? -12.984 -11.203 1.968 1 95 10 ASP B CA 1
ATOM 1485 C C . ASP B 1 10 ? -12.82 -12.25 3.068 1 95 10 ASP B C 1
ATOM 1487 O O . ASP B 1 10 ? -12.141 -12.008 4.066 1 95 10 ASP B O 1
ATOM 1491 N N . ASP B 1 11 ? -13.352 -13.367 2.891 1 95.25 11 ASP B N 1
ATOM 1492 C CA . ASP B 1 11 ? -13.312 -14.445 3.879 1 95.25 11 ASP B CA 1
ATOM 1493 C C . ASP B 1 11 ? -11.906 -15.039 3.986 1 95.25 11 ASP B C 1
ATOM 1495 O O . ASP B 1 11 ? -11.594 -15.734 4.953 1 95.25 11 ASP B O 1
ATOM 1499 N N . LEU B 1 12 ? -11.094 -14.742 3.01 1 94.81 12 LEU B N 1
ATOM 1500 C CA . LEU B 1 12 ? -9.742 -15.281 3.016 1 94.81 12 LEU B CA 1
ATOM 1501 C C . LEU B 1 12 ? -8.844 -14.477 3.949 1 94.81 12 LEU B C 1
ATOM 1503 O O . LEU B 1 12 ? -7.746 -14.922 4.297 1 94.81 12 LEU B O 1
ATOM 1507 N N . GLN B 1 13 ? -9.312 -13.336 4.363 1 89.44 13 GLN B N 1
ATOM 1508 C CA . GLN B 1 13 ? -8.562 -12.469 5.266 1 89.44 13 GLN B CA 1
ATOM 1509 C C . GLN B 1 13 ? -7.148 -12.219 4.738 1 89.44 13 GLN B C 1
ATOM 1511 O O . GLN B 1 13 ? -6.168 -12.43 5.453 1 89.44 13 GLN B O 1
ATOM 1516 N N . LEU B 1 14 ? -7.129 -11.656 3.535 1 91.31 14 LEU B N 1
ATOM 1517 C CA . LEU B 1 14 ? -5.859 -11.398 2.865 1 91.31 14 LEU B CA 1
ATOM 1518 C C . LEU B 1 14 ? -5.125 -10.234 3.518 1 91.31 14 LEU B C 1
ATOM 1520 O O . LEU B 1 14 ? -5.75 -9.281 3.98 1 91.31 14 LEU B O 1
ATOM 1524 N N . SER B 1 15 ? -3.85 -10.367 3.518 1 87.88 15 SER B N 1
ATOM 1525 C CA . SER B 1 15 ? -3.043 -9.219 3.908 1 87.88 15 SER B CA 1
ATOM 1526 C C . SER B 1 15 ? -3.125 -8.102 2.865 1 87.88 15 SER B C 1
ATOM 1528 O O . SER B 1 15 ? -3.279 -8.375 1.673 1 87.88 15 SER B O 1
ATOM 1530 N N . PRO B 1 16 ? -3.047 -6.875 3.295 1 89 16 PRO B N 1
ATOM 1531 C CA . PRO B 1 16 ? -3.025 -5.77 2.332 1 89 16 PRO B CA 1
ATOM 1532 C C . PRO B 1 16 ? -1.862 -5.871 1.347 1 89 16 PRO B C 1
ATOM 1534 O O . PRO B 1 16 ? -0.761 -6.277 1.726 1 89 16 PRO B O 1
ATOM 1537 N N . ALA B 1 17 ? -2.203 -5.504 0.129 1 91.69 17 ALA B N 1
ATOM 1538 C CA . ALA B 1 17 ? -1.163 -5.543 -0.896 1 91.69 17 ALA B CA 1
ATOM 1539 C C . ALA B 1 17 ? -0.09 -4.488 -0.629 1 91.69 17 ALA B C 1
ATOM 1541 O O . ALA B 1 17 ? -0.378 -3.428 -0.074 1 91.69 17 ALA B O 1
ATOM 1542 N N . LEU B 1 18 ? 1.12 -4.852 -0.926 1 90.5 18 LEU B N 1
ATOM 1543 C CA . LEU B 1 18 ? 2.219 -3.895 -0.982 1 90.5 18 LEU B CA 1
ATOM 1544 C C . LEU B 1 18 ? 2.549 -3.529 -2.426 1 90.5 18 LEU B C 1
ATOM 1546 O O . LEU B 1 18 ? 3.164 -4.32 -3.145 1 90.5 18 LEU B O 1
ATOM 1550 N N . VAL B 1 19 ? 2.123 -2.359 -2.803 1 91.5 19 VAL B N 1
ATOM 1551 C CA . VAL B 1 19 ? 2.379 -1.89 -4.16 1 91.5 19 VAL B CA 1
ATOM 1552 C C . VAL B 1 19 ? 3.615 -0.995 -4.176 1 91.5 19 VAL B C 1
ATOM 1554 O O . VAL B 1 19 ? 3.701 -0.03 -3.412 1 91.5 19 VAL B O 1
ATOM 1557 N N . LEU B 1 20 ? 4.559 -1.322 -5.07 1 92.06 20 LEU B N 1
ATOM 1558 C CA . LEU B 1 20 ? 5.809 -0.574 -5.078 1 92.06 20 LEU B CA 1
ATOM 1559 C C . LEU B 1 20 ? 5.98 0.19 -6.383 1 92.06 20 LEU B C 1
ATOM 1561 O O . LEU B 1 20 ? 5.613 -0.307 -7.453 1 92.06 20 LEU B O 1
ATOM 1565 N N . PRO B 1 21 ? 6.566 1.37 -6.25 1 89.5 21 PRO B N 1
ATOM 1566 C CA . PRO B 1 21 ? 6.988 2.041 -7.484 1 89.5 21 PRO B CA 1
ATOM 1567 C C . PRO B 1 21 ? 8.156 1.336 -8.172 1 89.5 21 PRO B C 1
ATOM 1569 O O . PRO B 1 21 ? 8.984 0.711 -7.5 1 89.5 21 PRO B O 1
ATOM 1572 N N . VAL B 1 22 ? 8.234 1.544 -9.422 1 91.06 22 VAL B N 1
ATOM 1573 C CA . VAL B 1 22 ? 9.297 0.885 -10.18 1 91.06 22 VAL B CA 1
ATOM 1574 C C . VAL B 1 22 ? 10.641 1.521 -9.852 1 91.06 22 VAL B C 1
ATOM 1576 O O . VAL B 1 22 ? 11.695 0.962 -10.172 1 91.06 22 VAL B O 1
ATOM 1579 N N . SER B 1 23 ? 10.656 2.582 -9.227 1 90.19 23 SER B N 1
ATOM 1580 C CA . SER B 1 23 ? 11.883 3.256 -8.828 1 90.19 23 SER B CA 1
ATOM 1581 C C . SER B 1 23 ? 12.5 2.6 -7.594 1 90.19 23 SER B C 1
ATOM 1583 O O . SER B 1 23 ? 13.648 2.875 -7.246 1 90.19 23 SER B O 1
ATOM 1585 N N . THR B 1 24 ? 11.758 1.748 -6.922 1 90.94 24 THR B N 1
ATOM 1586 C CA . THR B 1 24 ? 12.273 1.047 -5.75 1 90.94 24 THR B CA 1
ATOM 1587 C C . THR B 1 24 ? 13.43 0.134 -6.133 1 90.94 24 THR B C 1
ATOM 1589 O O . THR B 1 24 ? 13.398 -0.512 -7.184 1 90.94 24 THR B O 1
ATOM 1592 N N . SER B 1 25 ? 14.383 0.036 -5.332 1 92.94 25 SER B N 1
ATOM 1593 C CA . SER B 1 25 ? 15.531 -0.817 -5.629 1 92.94 25 SER B CA 1
ATOM 1594 C C . SER B 1 25 ? 15.164 -2.293 -5.508 1 92.94 25 SER B C 1
ATOM 1596 O O . SER B 1 25 ? 14.281 -2.658 -4.734 1 92.94 25 SER B O 1
ATOM 1598 N N . VAL B 1 26 ? 15.93 -3.084 -6.207 1 95.62 26 VAL B N 1
ATOM 1599 C CA . VAL B 1 26 ? 15.742 -4.531 -6.211 1 95.62 26 VAL B CA 1
ATOM 1600 C C . VAL B 1 26 ? 15.922 -5.082 -4.801 1 95.62 26 VAL B C 1
ATOM 1602 O O . VAL B 1 26 ? 15.102 -5.855 -4.316 1 95.62 26 VAL B O 1
ATOM 1605 N N . GLY B 1 27 ? 16.922 -4.609 -4.156 1 94.62 27 GLY B N 1
ATOM 1606 C CA . GLY B 1 27 ? 17.188 -5.07 -2.805 1 94.62 27 GLY B CA 1
ATOM 1607 C C . GLY B 1 27 ? 16.078 -4.734 -1.822 1 94.62 27 GLY B C 1
ATOM 1608 O O . GLY B 1 27 ? 15.688 -5.574 -1.012 1 94.62 27 GLY B O 1
ATOM 1609 N N . THR B 1 28 ? 15.633 -3.529 -1.933 1 92.25 28 THR B N 1
ATOM 1610 C CA . THR B 1 28 ? 14.547 -3.094 -1.057 1 92.25 28 THR B CA 1
ATOM 1611 C C . THR B 1 28 ? 13.281 -3.908 -1.312 1 92.25 28 THR B C 1
ATOM 1613 O O . THR B 1 28 ? 12.609 -4.332 -0.371 1 92.25 28 THR B O 1
ATOM 1616 N N . ALA B 1 29 ? 12.984 -4.105 -2.527 1 95.62 29 ALA B N 1
ATOM 1617 C CA . ALA B 1 29 ? 11.812 -4.895 -2.877 1 95.62 29 ALA B CA 1
ATOM 1618 C C . ALA B 1 29 ? 11.898 -6.305 -2.297 1 95.62 29 ALA B C 1
ATOM 1620 O O . ALA B 1 29 ? 10.93 -6.812 -1.728 1 95.62 29 ALA B O 1
ATOM 1621 N N . LEU B 1 30 ? 13.062 -6.926 -2.418 1 95.75 30 LEU B N 1
ATOM 1622 C CA . LEU B 1 30 ? 13.273 -8.273 -1.898 1 95.75 30 LEU B CA 1
ATOM 1623 C C . LEU B 1 30 ? 13.117 -8.305 -0.382 1 95.75 30 LEU B C 1
ATOM 1625 O O . LEU B 1 30 ? 12.492 -9.219 0.164 1 95.75 30 LEU B O 1
ATOM 1629 N N . GLN B 1 31 ? 13.609 -7.336 0.222 1 90.88 31 GLN B N 1
ATOM 1630 C CA . GLN B 1 31 ? 13.531 -7.254 1.677 1 90.88 31 GLN B CA 1
ATOM 1631 C C . GLN B 1 31 ? 12.086 -7.133 2.143 1 90.88 31 GLN B C 1
ATOM 1633 O O . GLN B 1 31 ? 11.664 -7.836 3.062 1 90.88 31 GLN B O 1
ATOM 1638 N N . LEU B 1 32 ? 11.375 -6.242 1.553 1 90.94 32 LEU B N 1
ATOM 1639 C CA . LEU B 1 32 ? 9.984 -6.016 1.934 1 90.94 32 LEU B CA 1
ATOM 1640 C C . LEU B 1 32 ? 9.141 -7.254 1.675 1 90.94 32 LEU B C 1
ATOM 1642 O O . LEU B 1 32 ? 8.289 -7.613 2.492 1 90.94 32 LEU B O 1
ATOM 1646 N N . ALA B 1 33 ? 9.359 -7.852 0.548 1 94.19 33 ALA B N 1
ATOM 1647 C CA . ALA B 1 33 ? 8.633 -9.078 0.24 1 94.19 33 ALA B CA 1
ATOM 1648 C C . ALA B 1 33 ? 8.914 -10.156 1.281 1 94.19 33 ALA B C 1
ATOM 1650 O O . ALA B 1 33 ? 8 -10.875 1.7 1 94.19 33 ALA B O 1
ATOM 1651 N N . PHE B 1 34 ? 10.148 -10.281 1.682 1 90.5 34 PHE B N 1
ATOM 1652 C CA . PHE B 1 34 ? 10.562 -11.281 2.658 1 90.5 34 PHE B CA 1
ATOM 1653 C C . PHE B 1 34 ? 9.883 -11.039 4 1 90.5 34 PHE B C 1
ATOM 1655 O O . PHE B 1 34 ? 9.406 -11.977 4.641 1 90.5 34 PHE B O 1
ATOM 1662 N N . GLU B 1 35 ? 9.82 -9.836 4.371 1 84.88 35 GLU B N 1
ATOM 1663 C CA . GLU B 1 35 ? 9.281 -9.484 5.68 1 84.88 35 GLU B CA 1
ATOM 1664 C C . GLU B 1 35 ? 7.805 -9.859 5.785 1 84.88 35 GLU B C 1
ATOM 1666 O O . GLU B 1 35 ? 7.32 -10.195 6.867 1 84.88 35 GLU B O 1
ATOM 1671 N N . ARG B 1 36 ? 7.133 -9.852 4.637 1 84 36 ARG B N 1
ATOM 1672 C CA . ARG B 1 36 ? 5.695 -10.109 4.645 1 84 36 ARG B CA 1
ATOM 1673 C C . ARG B 1 36 ? 5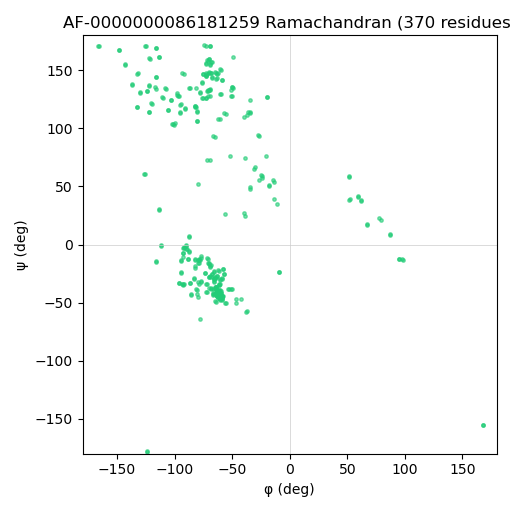.379 -11.445 3.971 1 84 36 ARG B C 1
ATOM 1675 O O . ARG B 1 36 ? 4.215 -11.844 3.896 1 84 36 ARG B O 1
ATOM 1682 N N . ASP B 1 37 ? 6.371 -12.055 3.529 1 89.38 37 ASP B N 1
ATOM 1683 C CA . ASP B 1 37 ? 6.227 -13.328 2.832 1 89.38 37 ASP B CA 1
ATOM 1684 C C . ASP B 1 37 ? 5.336 -13.188 1.601 1 89.38 37 ASP B C 1
ATOM 1686 O O . ASP B 1 37 ? 4.406 -13.969 1.405 1 89.38 37 ASP B O 1
ATOM 1690 N N . PHE B 1 38 ? 5.527 -12.094 0.893 1 93.5 38 PHE B N 1
ATOM 1691 C CA . PHE B 1 38 ? 4.809 -11.883 -0.361 1 93.5 38 PHE B CA 1
ATOM 1692 C C . PHE B 1 38 ? 5.555 -12.531 -1.522 1 93.5 38 PHE B C 1
ATOM 1694 O O . PHE B 1 38 ? 6.766 -12.352 -1.672 1 93.5 38 PHE B O 1
ATOM 1701 N N . SER B 1 39 ? 4.855 -13.234 -2.369 1 96 39 SER B N 1
ATOM 1702 C CA . SER B 1 39 ? 5.449 -13.836 -3.561 1 96 39 SER B CA 1
ATOM 1703 C C . SER B 1 39 ? 5.277 -12.93 -4.777 1 96 39 SER B C 1
ATOM 1705 O O . SER B 1 39 ? 6.008 -13.062 -5.762 1 96 39 SER B O 1
ATOM 1707 N N . ILE B 1 40 ? 4.25 -12.047 -4.742 1 96.56 40 ILE B N 1
ATOM 1708 C CA . ILE B 1 40 ? 3.93 -11.172 -5.859 1 96.56 40 ILE B CA 1
ATOM 1709 C C . ILE B 1 40 ? 3.797 -9.734 -5.363 1 96.56 40 ILE B C 1
ATOM 1711 O O . ILE B 1 40 ? 3.094 -9.469 -4.383 1 96.56 40 ILE B O 1
ATOM 1715 N N . LEU B 1 41 ? 4.438 -8.836 -6.02 1 96.38 41 LEU B N 1
ATOM 1716 C CA . LEU B 1 41 ? 4.324 -7.41 -5.719 1 96.38 41 LEU B CA 1
ATOM 1717 C C . LEU B 1 41 ? 3.854 -6.633 -6.941 1 96.38 41 LEU B C 1
ATOM 1719 O O . LEU B 1 41 ? 4.586 -6.52 -7.93 1 96.38 41 LEU B O 1
ATOM 1723 N N . PRO B 1 42 ? 2.686 -6.066 -6.887 1 94.88 42 PRO B N 1
ATOM 1724 C CA . PRO B 1 42 ? 2.287 -5.164 -7.969 1 94.88 42 PRO B CA 1
ATOM 1725 C C . PRO B 1 42 ? 3.17 -3.922 -8.055 1 94.88 42 PRO B C 1
ATOM 1727 O O . PRO B 1 42 ? 3.656 -3.434 -7.031 1 94.88 42 PRO B O 1
ATOM 1730 N N . LEU B 1 43 ? 3.32 -3.461 -9.305 1 93.31 43 LEU B N 1
ATOM 1731 C CA . LEU B 1 43 ? 4.203 -2.328 -9.555 1 93.31 43 LEU B CA 1
ATOM 1732 C C . LEU B 1 43 ? 3.443 -1.186 -10.227 1 93.31 43 LEU B C 1
ATOM 1734 O O . LEU B 1 43 ? 2.611 -1.418 -11.102 1 93.31 43 LEU B O 1
ATOM 1738 N N . HIS B 1 44 ? 3.709 -0.025 -9.758 1 88.56 44 HIS B N 1
ATOM 1739 C CA . HIS B 1 44 ? 3.115 1.128 -10.43 1 88.56 44 HIS B CA 1
ATOM 1740 C C . HIS B 1 44 ? 4.188 2.096 -10.914 1 88.56 44 HIS B C 1
ATOM 1742 O O . HIS B 1 44 ? 5.344 2.008 -10.492 1 88.56 44 HIS B O 1
ATOM 1748 N N . SER B 1 45 ? 3.717 2.9 -11.867 1 83.31 45 SER B N 1
ATOM 1749 C CA . SER B 1 45 ? 4.629 3.879 -12.453 1 83.31 45 SER B CA 1
ATOM 1750 C C . SER B 1 45 ? 4.961 4.988 -11.461 1 83.31 45 SER B C 1
ATOM 1752 O O . SER B 1 45 ? 4.246 5.184 -10.477 1 83.31 45 SER B O 1
ATOM 1754 N N . THR B 1 46 ? 6.07 5.668 -11.734 1 73.06 46 THR B N 1
ATOM 1755 C CA . THR B 1 46 ? 6.492 6.773 -10.875 1 73.06 46 THR B CA 1
ATOM 1756 C C . THR B 1 46 ? 5.602 7.992 -11.094 1 73.06 46 THR B C 1
ATOM 1758 O O . THR B 1 46 ? 5.484 8.844 -10.211 1 73.06 46 THR B O 1
ATOM 1761 N N . THR B 1 47 ? 5.043 8.031 -12.234 1 67.38 47 THR B N 1
ATOM 1762 C CA . THR B 1 47 ? 4.312 9.234 -12.617 1 67.38 47 THR B CA 1
ATOM 1763 C C . THR B 1 47 ? 2.875 9.18 -12.109 1 67.38 47 THR B C 1
ATOM 1765 O O . THR B 1 47 ? 2.324 10.195 -11.688 1 67.38 47 THR B O 1
ATOM 1768 N N . SER B 1 48 ? 2.309 7.984 -12.281 1 62.56 48 SER B N 1
ATOM 1769 C CA . SER B 1 48 ? 0.928 7.859 -11.82 1 62.56 48 SER B CA 1
ATOM 1770 C C . SER B 1 48 ? 0.734 6.605 -10.984 1 62.56 48 SER B C 1
ATOM 1772 O O . SER B 1 48 ? 0.98 5.492 -11.453 1 62.56 48 SER B O 1
ATOM 1774 N N . ARG B 1 49 ? 0.365 6.73 -9.781 1 57.25 49 ARG B N 1
ATOM 1775 C CA . ARG B 1 49 ? 0.154 5.625 -8.852 1 57.25 49 ARG B CA 1
ATOM 1776 C C . ARG B 1 49 ? -1.049 4.785 -9.266 1 57.25 49 ARG B C 1
ATOM 1778 O O . ARG B 1 49 ? -1.105 3.586 -8.977 1 57.25 49 ARG B O 1
ATOM 1785 N N . ALA B 1 50 ? -1.901 5.504 -9.977 1 61.84 50 ALA B N 1
ATOM 1786 C CA . ALA B 1 50 ? -3.115 4.793 -10.375 1 61.84 50 ALA B CA 1
ATOM 1787 C C . ALA B 1 50 ? -2.842 3.846 -11.539 1 61.84 50 ALA B C 1
ATOM 1789 O O . ALA B 1 50 ? -3.613 2.916 -11.789 1 61.84 50 ALA B O 1
ATOM 1790 N N . GLU B 1 51 ? -1.664 4.082 -12.047 1 77.31 51 GLU B N 1
ATOM 1791 C CA . GLU B 1 51 ? -1.374 3.24 -13.203 1 77.31 51 GLU B CA 1
ATOM 1792 C C . GLU B 1 51 ? -0.49 2.057 -12.812 1 77.31 51 GLU B C 1
ATOM 1794 O O . GLU B 1 51 ? 0.697 2.229 -12.531 1 77.31 51 GLU B O 1
ATOM 1799 N N . LEU B 1 52 ? -1.138 0.904 -12.734 1 86.75 52 LEU B N 1
ATOM 1800 C CA . LEU B 1 52 ? -0.398 -0.334 -12.516 1 86.75 52 LEU B CA 1
ATOM 1801 C C . LEU B 1 52 ? 0.358 -0.747 -13.773 1 86.75 52 LEU B C 1
ATOM 1803 O O . LEU B 1 52 ? -0.213 -0.771 -14.867 1 86.75 52 LEU B O 1
ATOM 1807 N N . LEU B 1 53 ? 1.639 -0.978 -13.727 1 88.94 53 LEU B N 1
ATOM 1808 C CA . LEU B 1 53 ? 2.486 -1.332 -14.859 1 88.94 53 LEU B CA 1
ATOM 1809 C C . LEU B 1 53 ? 2.582 -2.846 -15.008 1 88.94 53 LEU B C 1
ATOM 1811 O O . LEU B 1 53 ? 2.709 -3.355 -16.125 1 88.94 53 LEU B O 1
ATOM 1815 N N . GLY B 1 54 ? 2.564 -3.455 -13.891 1 92.81 54 GLY B N 1
ATOM 1816 C CA . GLY B 1 54 ? 2.791 -4.891 -13.859 1 92.81 54 GLY B CA 1
ATOM 1817 C C . GLY B 1 54 ? 3.021 -5.43 -12.461 1 92.81 54 GLY B C 1
ATOM 1818 O O . GLY B 1 54 ? 2.461 -4.914 -11.484 1 92.81 54 GLY B O 1
ATOM 1819 N N . TRP B 1 55 ? 3.711 -6.566 -12.43 1 94.69 55 TRP B N 1
ATOM 1820 C CA . TRP B 1 55 ? 3.998 -7.176 -11.141 1 94.69 55 TRP B CA 1
ATOM 1821 C C . TRP B 1 55 ? 5.391 -7.805 -11.125 1 94.69 55 TRP B C 1
ATOM 1823 O O . TRP B 1 55 ? 5.945 -8.117 -12.18 1 94.69 55 TRP B O 1
ATOM 1833 N N . LEU B 1 56 ? 5.91 -7.891 -9.961 1 96.69 56 LEU B N 1
ATOM 1834 C CA . LEU B 1 56 ? 7.195 -8.523 -9.664 1 96.69 56 LEU B CA 1
ATOM 1835 C C . LEU B 1 56 ? 6.988 -9.906 -9.047 1 96.69 56 LEU B C 1
ATOM 1837 O O . LEU B 1 56 ? 6.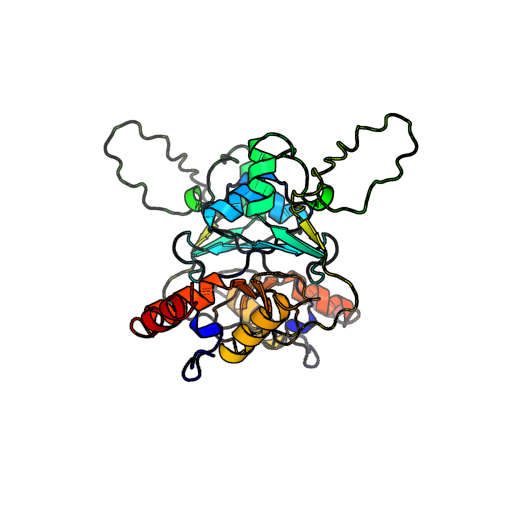262 -10.047 -8.062 1 96.69 56 LEU B O 1
ATOM 1841 N N . SER B 1 57 ? 7.57 -10.883 -9.641 1 97.06 57 SER B N 1
ATOM 1842 C CA . SER B 1 57 ? 7.625 -12.219 -9.062 1 97.06 57 SER B CA 1
ATOM 1843 C C . SER B 1 57 ? 8.875 -12.398 -8.203 1 97.06 57 SER B C 1
ATOM 1845 O O . SER B 1 57 ? 9.992 -12.406 -8.719 1 97.06 57 SER B O 1
ATOM 1847 N N . ILE B 1 58 ? 8.68 -12.617 -6.926 1 97 58 ILE B N 1
ATOM 1848 C CA . ILE B 1 58 ? 9.797 -12.766 -5.996 1 97 58 ILE B CA 1
ATOM 1849 C C . ILE B 1 58 ? 10.5 -14.102 -6.23 1 97 58 ILE B C 1
ATOM 1851 O O . ILE B 1 58 ? 11.727 -14.188 -6.156 1 97 58 ILE B O 1
ATOM 1855 N N . ASP B 1 59 ? 9.734 -15.094 -6.59 1 95.81 59 ASP B N 1
ATOM 1856 C CA . ASP B 1 59 ? 10.297 -16.406 -6.863 1 95.81 59 ASP B CA 1
ATOM 1857 C C . ASP B 1 59 ? 11.234 -16.359 -8.07 1 95.81 59 ASP B C 1
ATOM 1859 O O . ASP B 1 59 ? 12.242 -17.078 -8.109 1 95.81 59 ASP B O 1
ATOM 1863 N N . ALA B 1 60 ? 10.883 -15.555 -9.047 1 95.19 60 ALA B N 1
ATOM 1864 C CA . ALA B 1 60 ? 11.719 -15.422 -10.242 1 95.19 60 ALA B CA 1
ATOM 1865 C C . ALA B 1 60 ? 12.938 -14.547 -9.961 1 95.19 60 ALA B C 1
ATOM 1867 O O . ALA B 1 60 ? 14 -14.75 -10.547 1 95.19 60 ALA B O 1
ATOM 1868 N N . LEU B 1 61 ? 12.789 -13.609 -9.094 1 96.75 61 LEU B N 1
ATOM 1869 C CA . LEU B 1 61 ? 13.844 -12.633 -8.836 1 96.75 61 LEU B CA 1
ATOM 1870 C C . LEU B 1 61 ? 14.891 -13.203 -7.887 1 96.75 61 LEU B C 1
ATOM 1872 O O . LEU B 1 61 ? 16.078 -12.945 -8.047 1 96.75 61 LEU B O 1
ATOM 1876 N N . LYS B 1 62 ? 14.484 -13.914 -6.953 1 96.56 62 LYS B N 1
ATOM 1877 C CA . LYS B 1 62 ? 15.328 -14.359 -5.852 1 96.56 62 LYS B CA 1
ATOM 1878 C C . LYS B 1 62 ? 16.547 -15.117 -6.363 1 96.56 62 LYS B C 1
ATOM 1880 O O . LYS B 1 62 ? 17.688 -14.812 -5.988 1 96.56 62 LYS B O 1
ATOM 1885 N N . PRO B 1 63 ? 16.375 -16.125 -7.25 1 95.75 63 PRO B N 1
ATOM 1886 C CA . PRO B 1 63 ? 17.547 -16.844 -7.738 1 95.75 63 PRO B CA 1
ATOM 1887 C C . PRO B 1 63 ? 18.531 -15.945 -8.484 1 95.75 63 PRO B C 1
ATOM 1889 O O . PRO B 1 63 ? 19.75 -16.125 -8.375 1 95.75 63 PRO B O 1
ATOM 1892 N N . LEU B 1 64 ? 17.969 -14.969 -9.195 1 94.12 64 LEU B N 1
ATOM 1893 C CA . LEU B 1 64 ? 18.828 -14.047 -9.922 1 94.12 64 LEU B CA 1
ATOM 1894 C C . LEU B 1 64 ? 19.656 -13.203 -8.961 1 94.12 64 LEU B C 1
ATOM 1896 O O . LEU B 1 64 ? 20.844 -12.984 -9.18 1 94.12 64 LEU B O 1
ATOM 1900 N N . ALA B 1 65 ? 19.031 -12.75 -7.922 1 95.06 65 ALA B N 1
ATOM 1901 C CA . ALA B 1 65 ? 19.703 -11.938 -6.918 1 95.06 65 ALA B CA 1
ATOM 1902 C C . ALA B 1 65 ? 20.766 -12.742 -6.168 1 95.06 65 ALA B C 1
ATOM 1904 O O . ALA B 1 65 ? 21.875 -12.258 -5.934 1 95.06 65 ALA B O 1
ATOM 1905 N N . GLU B 1 66 ? 20.438 -13.914 -5.836 1 95.25 66 GLU B N 1
ATOM 1906 C CA . GLU B 1 66 ? 21.344 -14.773 -5.086 1 95.25 66 GLU B CA 1
ATOM 1907 C C . GLU B 1 66 ? 22.578 -15.133 -5.91 1 95.25 66 GLU B C 1
ATOM 1909 O O . GLU B 1 66 ? 23.672 -15.297 -5.363 1 95.25 66 GLU B O 1
ATOM 1914 N N . GLN B 1 67 ? 22.438 -15.188 -7.211 1 95.25 67 GLN B N 1
ATOM 1915 C CA . GLN B 1 67 ? 23.531 -15.539 -8.109 1 95.25 67 GLN B CA 1
ATOM 1916 C C . GLN B 1 67 ? 24.297 -14.297 -8.547 1 95.25 67 GLN B C 1
ATOM 1918 O O . GLN B 1 67 ? 25.25 -14.398 -9.328 1 95.25 67 GLN B O 1
ATOM 1923 N N . GLY B 1 68 ? 23.812 -13.172 -8.125 1 93.88 68 GLY B N 1
ATOM 1924 C CA . GLY B 1 68 ? 24.5 -11.938 -8.469 1 93.88 68 GLY B CA 1
ATOM 1925 C C . GLY B 1 68 ? 24.203 -11.469 -9.883 1 93.88 68 GLY B C 1
ATOM 1926 O O . GLY B 1 68 ? 24.984 -10.719 -10.469 1 93.88 68 GLY B O 1
ATOM 1927 N N . GLN B 1 69 ? 23.141 -11.906 -10.422 1 93.88 69 GLN B N 1
ATOM 1928 C CA . GLN B 1 69 ? 22.797 -11.57 -11.797 1 93.88 69 GLN B CA 1
ATOM 1929 C C . GLN B 1 69 ? 22.016 -10.266 -11.867 1 93.88 69 GLN B C 1
ATOM 1931 O O . GLN B 1 69 ? 21.719 -9.773 -12.953 1 93.88 69 GLN B O 1
ATOM 1936 N N . VAL B 1 70 ? 21.703 -9.766 -10.711 1 94 70 VAL B N 1
ATOM 1937 C CA . VAL B 1 70 ? 21.016 -8.477 -10.664 1 94 70 VAL B CA 1
ATOM 1938 C C . VAL B 1 70 ? 21.688 -7.57 -9.633 1 94 70 VAL B C 1
ATOM 1940 O O . VAL B 1 70 ? 22.234 -8.047 -8.641 1 94 70 VAL B O 1
ATOM 1943 N N . ASP B 1 71 ? 21.641 -6.293 -9.992 1 95.62 71 ASP B N 1
ATOM 1944 C CA . ASP B 1 71 ? 22.141 -5.273 -9.07 1 95.62 71 ASP B CA 1
ATOM 1945 C C . ASP B 1 71 ? 21.078 -4.918 -8.023 1 95.62 71 ASP B C 1
ATOM 1947 O O . ASP B 1 71 ? 20.031 -4.371 -8.359 1 95.62 71 ASP B O 1
ATOM 1951 N N . LEU B 1 72 ? 21.406 -5.156 -6.758 1 94.88 72 LEU B N 1
ATOM 1952 C CA . LEU B 1 72 ? 20.453 -4.953 -5.676 1 94.88 72 LEU B CA 1
ATOM 1953 C C . LEU B 1 72 ? 20.156 -3.469 -5.484 1 94.88 72 LEU B C 1
ATOM 1955 O O . LEU B 1 72 ? 19.125 -3.107 -4.906 1 94.88 72 LEU B O 1
ATOM 1959 N N . ASP B 1 73 ? 20.984 -2.646 -5.992 1 92.94 73 ASP B N 1
ATOM 1960 C CA . ASP B 1 73 ? 20.812 -1.207 -5.84 1 92.94 73 ASP B CA 1
ATOM 1961 C C . ASP B 1 73 ? 2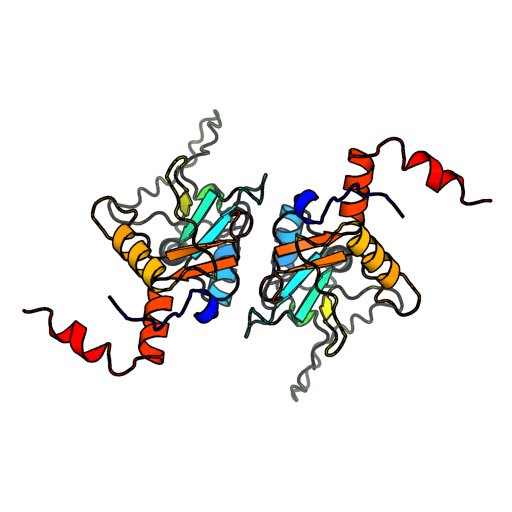0.062 -0.617 -7.039 1 92.94 73 ASP B C 1
ATOM 1963 O O . ASP B 1 73 ? 19.625 0.532 -6.996 1 92.94 73 ASP B O 1
ATOM 1967 N N . ALA B 1 74 ? 19.953 -1.37 -8.078 1 94.31 74 ALA B N 1
ATOM 1968 C CA . ALA B 1 74 ? 19.266 -0.892 -9.281 1 94.31 74 ALA B CA 1
ATOM 1969 C C . ALA B 1 74 ? 17.75 -0.817 -9.055 1 94.31 74 ALA B C 1
ATOM 1971 O O . ALA B 1 74 ? 17.203 -1.595 -8.281 1 94.31 74 ALA B O 1
ATOM 1972 N N . PRO B 1 75 ? 17.188 0.149 -9.711 1 94 75 PRO B N 1
ATOM 1973 C CA . PRO B 1 75 ? 15.727 0.218 -9.625 1 94 75 PRO B CA 1
ATOM 1974 C C . PRO B 1 75 ? 15.039 -0.955 -10.328 1 94 75 PRO B C 1
ATOM 1976 O O . PRO B 1 75 ? 15.617 -1.557 -11.234 1 94 75 PRO B O 1
ATOM 1979 N N . LEU B 1 76 ? 13.789 -1.218 -9.898 1 94.56 76 LEU B N 1
ATOM 1980 C CA . LEU B 1 76 ? 13 -2.289 -10.5 1 94.56 76 LEU B CA 1
ATOM 1981 C C . LEU B 1 76 ? 12.734 -2.002 -11.969 1 94.56 76 LEU B C 1
ATOM 1983 O O . LEU B 1 76 ? 12.508 -2.928 -12.758 1 94.56 76 LEU B O 1
ATOM 1987 N N . SER B 1 77 ? 12.711 -0.775 -12.32 1 91.88 77 SER B N 1
ATOM 1988 C CA . SER B 1 77 ? 12.492 -0.389 -13.711 1 91.88 77 SER B CA 1
ATOM 1989 C C . SER B 1 77 ? 13.539 -1.014 -14.625 1 91.88 77 SER B C 1
ATOM 1991 O O . SER B 1 77 ? 13.281 -1.223 -15.812 1 91.88 77 SER B O 1
ATOM 1993 N N . ALA B 1 78 ? 14.656 -1.322 -14.109 1 92.38 78 ALA B N 1
ATOM 1994 C CA . ALA B 1 78 ? 15.719 -1.941 -14.891 1 92.38 78 ALA B CA 1
ATOM 1995 C C . ALA B 1 78 ? 15.352 -3.363 -15.297 1 92.38 78 ALA B C 1
ATOM 1997 O O . ALA B 1 78 ? 15.961 -3.934 -16.203 1 92.38 78 ALA B O 1
ATOM 1998 N N . LEU B 1 79 ? 14.422 -3.877 -14.617 1 92.31 79 LEU B N 1
ATOM 1999 C CA . LEU B 1 79 ? 14 -5.246 -14.891 1 92.31 79 LEU B CA 1
ATOM 2000 C C . LEU B 1 79 ? 12.836 -5.27 -15.883 1 92.31 79 LEU B C 1
ATOM 2002 O O . LEU B 1 79 ? 12.383 -6.34 -16.281 1 92.31 79 LEU B O 1
ATOM 2006 N N . LEU B 1 80 ? 12.344 -4.027 -16.078 1 83.56 80 LEU B N 1
ATOM 2007 C CA . LEU B 1 80 ? 11.266 -3.934 -17.062 1 83.56 80 LEU B CA 1
ATOM 2008 C C . LEU B 1 80 ? 11.797 -4.105 -18.469 1 83.56 80 LEU B C 1
ATOM 2010 O O . LEU B 1 80 ? 12.969 -3.828 -18.734 1 83.56 80 LEU B O 1
ATOM 2014 N N . ARG B 1 81 ? 11.062 -4.719 -19.344 1 66.75 81 ARG B N 1
ATOM 2015 C CA . ARG B 1 81 ? 11.484 -4.793 -20.734 1 66.75 81 ARG B CA 1
ATOM 2016 C C . ARG B 1 81 ? 11.719 -3.4 -21.312 1 66.75 81 ARG B C 1
ATOM 2018 O O . ARG B 1 81 ? 10.766 -2.709 -21.672 1 66.75 81 ARG B O 1
ATOM 2025 N N . GLY B 1 82 ? 12.055 -2.303 -20.656 1 50.59 82 GLY B N 1
ATOM 2026 C CA . GLY B 1 82 ? 12.18 -1.062 -21.406 1 50.59 82 GLY B CA 1
ATOM 2027 C C . GLY B 1 82 ? 13.031 -1.195 -22.656 1 50.59 82 GLY B C 1
ATOM 2028 O O . GLY B 1 82 ? 13.75 -2.182 -22.812 1 50.59 82 GLY B O 1
ATOM 2029 N N . ASP B 1 83 ? 12.711 -0.096 -23.469 1 41.56 83 ASP B N 1
ATOM 2030 C CA . ASP B 1 83 ? 13.367 0.616 -24.562 1 41.56 83 ASP B CA 1
ATOM 2031 C C . ASP B 1 83 ? 14.789 1.023 -24.188 1 41.56 83 ASP B C 1
ATOM 2033 O O . ASP B 1 83 ? 14.992 1.773 -23.234 1 41.56 83 ASP B O 1
ATOM 2037 N N . ALA B 1 84 ? 15.836 0.302 -24.125 1 36.69 84 ALA B N 1
ATOM 2038 C CA . ALA B 1 84 ? 17.156 0.92 -24.203 1 36.69 84 ALA B CA 1
ATOM 2039 C C . ALA B 1 84 ? 17.078 2.303 -24.844 1 36.69 84 ALA B C 1
ATOM 2041 O O . ALA B 1 84 ? 16.609 2.445 -25.984 1 36.69 84 ALA B O 1
ATOM 2042 N N . PRO B 1 85 ? 16.641 3.393 -24.234 1 32.81 85 PRO B N 1
ATOM 2043 C CA . PRO B 1 85 ? 17.031 4.512 -25.094 1 32.81 85 PRO B CA 1
ATOM 2044 C C . PRO B 1 85 ? 18.375 4.27 -25.797 1 32.81 85 PRO B C 1
ATOM 2046 O O . PRO B 1 85 ? 19.219 3.549 -25.281 1 32.81 85 PRO B O 1
ATOM 2049 N N . ALA B 1 86 ? 18.359 4.367 -27.188 1 32.09 86 ALA B N 1
ATOM 2050 C CA . ALA B 1 86 ? 19.531 4.523 -28.047 1 32.09 86 ALA B CA 1
ATOM 2051 C C . ALA B 1 86 ? 20.547 5.484 -27.422 1 32.09 86 ALA B C 1
ATOM 2053 O O . ALA B 1 86 ? 20.406 6.703 -27.547 1 32.09 86 ALA B O 1
ATOM 2054 N N . THR B 1 87 ? 20.688 5.695 -26.125 1 33.72 87 THR B N 1
ATOM 2055 C CA . THR B 1 87 ? 21.844 6.574 -25.969 1 33.72 87 THR B CA 1
ATOM 2056 C C . THR B 1 87 ? 22.922 6.23 -26.984 1 33.72 87 THR B C 1
ATOM 2058 O O . THR B 1 87 ? 23.188 5.055 -27.25 1 33.72 87 THR B O 1
ATOM 2061 N N . THR B 1 88 ? 23.141 7.141 -27.953 1 32.66 88 THR B N 1
ATOM 2062 C CA . THR B 1 88 ? 24.219 7.238 -28.938 1 32.66 88 THR B CA 1
ATOM 2063 C C . THR B 1 88 ? 25.547 6.832 -28.328 1 32.66 88 THR B C 1
ATOM 2065 O O . THR B 1 88 ? 26.516 6.574 -29.047 1 32.66 88 THR B O 1
ATOM 2068 N N . ASN B 1 89 ? 25.969 7.512 -27.25 1 32.16 89 ASN B N 1
ATOM 2069 C CA . ASN B 1 89 ? 27.391 7.195 -27.172 1 32.16 89 ASN B CA 1
ATOM 2070 C C . ASN B 1 89 ? 27.625 5.699 -26.984 1 32.16 89 ASN B C 1
ATOM 2072 O O . ASN B 1 89 ? 26.75 4.984 -26.5 1 32.16 89 ASN B O 1
ATOM 2076 N N . GLY B 1 90 ? 28.75 5.031 -27.422 1 30.77 90 GLY B N 1
ATOM 2077 C CA . GLY B 1 90 ? 29.406 3.748 -27.625 1 30.77 90 GLY B CA 1
ATOM 2078 C C . GLY B 1 90 ? 29.297 2.836 -26.406 1 30.77 90 GLY B C 1
ATOM 2079 O O . GLY B 1 90 ? 29.75 1.691 -26.453 1 30.77 90 GLY B O 1
ATOM 2080 N N . GLN B 1 91 ? 29.562 3.357 -25.234 1 32 91 GLN B N 1
ATOM 2081 C CA . GLN B 1 91 ? 29.906 2.227 -24.375 1 32 91 GLN B CA 1
ATOM 2082 C C . GLN B 1 91 ? 28.672 1.393 -24.047 1 32 91 GLN B C 1
ATOM 2084 O O . GLN B 1 91 ? 27.703 1.907 -23.5 1 32 91 GLN B O 1
ATOM 2089 N N . GLN B 1 92 ? 28.094 0.592 -24.984 1 31.39 92 GLN B N 1
ATOM 2090 C CA . GLN B 1 92 ? 27.219 -0.57 -24.828 1 31.39 92 GLN B CA 1
ATOM 2091 C C . GLN B 1 92 ? 27.312 -1.141 -23.422 1 31.39 92 GLN B C 1
ATOM 2093 O O . GLN B 1 92 ? 28.344 -1.699 -23.031 1 31.39 92 GLN B O 1
ATOM 2098 N N . LEU B 1 93 ? 27.156 -0.256 -22.391 1 30.92 93 LEU B N 1
ATOM 2099 C CA . LEU B 1 93 ? 27.078 -1.139 -21.234 1 30.92 93 LEU B CA 1
ATOM 2100 C C . LEU B 1 93 ? 26.375 -2.441 -21.578 1 30.92 93 LEU B C 1
ATOM 2102 O O . LEU B 1 93 ? 25.438 -2.445 -22.391 1 30.92 93 LEU B O 1
ATOM 2106 N N . ALA B 1 94 ? 26.984 -3.529 -21.578 1 30.05 94 ALA B N 1
ATOM 2107 C CA . ALA B 1 94 ? 26.469 -4.887 -21.734 1 30.05 94 ALA B CA 1
ATOM 2108 C C . ALA B 1 94 ? 25.047 -5.008 -21.188 1 30.05 94 ALA B C 1
ATOM 2110 O O . ALA B 1 94 ? 24.797 -4.668 -20.031 1 30.05 94 ALA B O 1
ATOM 2111 N N . ALA B 1 95 ? 24.031 -4.332 -21.812 1 30.55 95 ALA B N 1
ATOM 2112 C CA . ALA B 1 95 ? 22.781 -5.066 -21.656 1 30.55 95 ALA B CA 1
ATOM 2113 C C . ALA B 1 95 ? 23.031 -6.492 -21.188 1 30.55 95 ALA B C 1
ATOM 2115 O O . ALA B 1 95 ? 23.594 -7.312 -21.906 1 30.55 95 ALA B O 1
ATOM 2116 N N . SER B 1 96 ? 23.719 -6.656 -20.078 1 34.12 96 SER B N 1
ATOM 2117 C CA . SER B 1 96 ? 23.594 -8.047 -19.656 1 34.12 96 SER B CA 1
ATOM 2118 C C . SER B 1 96 ? 22.281 -8.648 -20.172 1 34.12 96 SER B C 1
ATOM 2120 O O . SER B 1 96 ? 21.203 -8.227 -19.766 1 34.12 96 SER B O 1
ATOM 2122 N N . GLN B 1 97 ? 22.031 -8.609 -21.5 1 32.03 97 GLN B N 1
ATOM 2123 C CA . GLN B 1 97 ? 21.188 -9.609 -22.156 1 32.03 97 GLN B CA 1
ATOM 2124 C C . GLN B 1 97 ? 20.938 -10.805 -21.25 1 32.03 97 GLN B 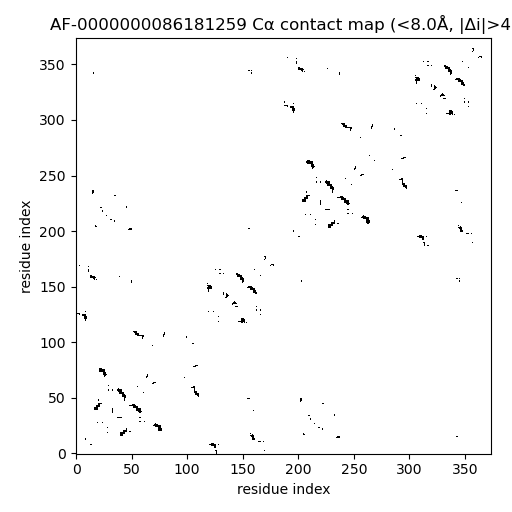C 1
ATOM 2126 O O . GLN B 1 97 ? 21.766 -11.727 -21.188 1 32.03 97 GLN B O 1
ATOM 2131 N N . SER B 1 98 ? 20.75 -10.469 -19.953 1 36.62 98 SER B N 1
ATOM 2132 C CA . SER B 1 98 ? 20.344 -11.719 -19.328 1 36.62 98 SER B CA 1
ATOM 2133 C C . SER B 1 98 ? 19.5 -12.555 -20.281 1 36.62 98 SER B C 1
ATOM 2135 O O . SER B 1 98 ? 18.344 -12.219 -20.562 1 36.62 98 SER B O 1
ATOM 2137 N N . ARG B 1 99 ? 20.031 -12.711 -21.516 1 33.16 99 ARG B N 1
ATOM 2138 C CA . ARG B 1 99 ? 19.516 -13.898 -22.188 1 33.16 99 ARG B CA 1
ATOM 2139 C C . ARG B 1 99 ? 19.047 -14.93 -21.172 1 33.16 99 ARG B C 1
ATOM 2141 O O . ARG B 1 99 ? 19.859 -15.594 -20.516 1 33.16 99 ARG B O 1
ATOM 2148 N N . ALA B 1 100 ? 18.078 -14.531 -20.359 1 35.53 100 ALA B N 1
ATOM 2149 C CA . ALA B 1 100 ? 17.469 -15.703 -19.719 1 35.53 100 ALA B CA 1
ATOM 2150 C C . ALA B 1 100 ? 17.609 -16.938 -20.609 1 35.53 100 ALA B C 1
ATOM 2152 O O . ALA B 1 100 ? 17.344 -16.875 -21.812 1 35.53 100 ALA B O 1
ATOM 2153 N N . ALA B 1 101 ? 18.484 -17.672 -20.484 1 34.66 101 ALA B N 1
ATOM 2154 C CA . ALA B 1 101 ? 18.391 -19 -21.094 1 34.66 101 ALA B CA 1
ATOM 2155 C C . ALA B 1 101 ? 16.938 -19.375 -21.391 1 34.66 101 ALA B C 1
ATOM 2157 O O . ALA B 1 101 ? 16.031 -18.906 -20.719 1 34.66 101 ALA B O 1
ATOM 2158 N N . ALA B 1 102 ? 16.516 -19.766 -22.578 1 39.94 102 ALA B N 1
ATOM 2159 C CA . ALA B 1 102 ? 15.266 -20.25 -23.156 1 39.94 102 ALA B CA 1
ATOM 2160 C C . ALA B 1 102 ? 14.234 -20.531 -22.078 1 39.94 102 ALA B C 1
ATOM 2162 O O . ALA B 1 102 ? 13.031 -20.312 -22.281 1 39.94 102 ALA B O 1
ATOM 2163 N N . GLY B 1 103 ? 14.523 -20.828 -20.656 1 47 103 GLY B N 1
ATOM 2164 C CA . GLY B 1 103 ? 13.641 -21.391 -19.641 1 47 103 GLY B CA 1
ATOM 2165 C C . GLY B 1 103 ? 13.359 -20.438 -18.5 1 47 103 GLY B C 1
ATOM 2166 O O . GLY B 1 103 ? 12.633 -20.766 -17.562 1 47 103 GLY B O 1
ATOM 2167 N N . GLU B 1 104 ? 14.141 -19.203 -18.219 1 56.94 104 GLU B N 1
ATOM 2168 C CA . GLU B 1 104 ? 14.055 -18.547 -16.922 1 56.94 104 GLU B CA 1
ATOM 2169 C C . GLU B 1 104 ? 13.023 -17.406 -16.953 1 56.94 104 GLU B C 1
ATOM 2171 O O . GLU B 1 104 ? 13.047 -16.562 -17.844 1 56.94 104 GLU B O 1
ATOM 2176 N N . GLU B 1 105 ? 11.938 -17.438 -16.266 1 74.56 105 GLU B N 1
ATOM 2177 C CA . GLU B 1 105 ? 10.828 -16.5 -16.109 1 74.56 105 GLU B CA 1
ATOM 2178 C C . GLU B 1 105 ? 11.32 -15.133 -15.656 1 74.56 105 GLU B C 1
ATOM 2180 O O . GLU B 1 105 ? 12.109 -15.031 -14.711 1 74.56 105 GLU B O 1
ATOM 2185 N N . ARG B 1 106 ? 11.219 -14.07 -16.5 1 87.12 106 ARG B N 1
ATOM 2186 C CA . ARG B 1 106 ? 11.508 -12.695 -16.125 1 87.12 106 ARG B CA 1
ATOM 2187 C C . ARG B 1 106 ? 10.789 -12.32 -14.836 1 87.12 106 ARG B C 1
ATOM 2189 O O . ARG B 1 106 ? 9.617 -12.656 -14.648 1 87.12 106 ARG B O 1
ATOM 2196 N N . PRO B 1 107 ? 11.555 -11.672 -13.961 1 94.25 107 PRO B N 1
ATOM 2197 C CA . PRO B 1 107 ? 10.953 -11.406 -12.656 1 94.25 107 PRO B CA 1
ATOM 2198 C C . PRO B 1 107 ? 9.836 -10.359 -12.727 1 94.25 107 PRO B C 1
ATOM 2200 O O . PRO B 1 107 ? 8.945 -10.344 -11.867 1 94.25 107 PRO B O 1
ATOM 2203 N N . VAL B 1 108 ? 9.953 -9.453 -13.727 1 93.75 108 VAL B N 1
ATOM 2204 C CA . VAL B 1 108 ? 8.906 -8.445 -13.875 1 93.75 108 VAL B CA 1
ATOM 2205 C C . VAL B 1 108 ? 8.109 -8.711 -15.141 1 93.75 108 VAL B C 1
ATOM 2207 O O . VAL B 1 108 ? 8.68 -8.898 -16.219 1 93.75 108 VAL B O 1
ATOM 2210 N N . LYS B 1 109 ? 6.809 -8.781 -14.945 1 91.5 109 LYS B N 1
ATOM 2211 C CA . LYS B 1 109 ? 5.898 -8.898 -16.078 1 91.5 109 LYS B CA 1
ATOM 2212 C C . LYS B 1 109 ? 4.969 -7.691 -16.172 1 91.5 109 LYS B C 1
ATOM 2214 O O . LYS B 1 109 ? 4.449 -7.227 -15.156 1 91.5 109 LYS B O 1
ATOM 2219 N N . GLU B 1 110 ? 4.82 -7.211 -17.375 1 89.62 110 GLU B N 1
ATOM 2220 C CA . GLU B 1 110 ? 3.98 -6.035 -17.594 1 89.62 110 GLU B CA 1
ATOM 2221 C C . GLU B 1 110 ? 2.555 -6.441 -17.953 1 89.62 110 GLU B C 1
ATOM 2223 O O . GLU B 1 110 ? 2.342 -7.461 -18.625 1 89.62 110 GLU B O 1
ATOM 2228 N N . PHE B 1 111 ? 1.675 -5.543 -17.484 1 85.81 111 PHE B N 1
ATOM 2229 C CA . PHE B 1 111 ? 0.289 -5.77 -17.875 1 85.81 111 PHE B CA 1
ATOM 2230 C C . PHE B 1 111 ? 0.101 -5.512 -19.359 1 85.81 111 PHE B C 1
ATOM 2232 O O . PHE B 1 111 ? 0.69 -4.582 -19.922 1 85.81 111 PHE B O 1
ATOM 2239 N N . LYS B 1 112 ? -0.549 -6.414 -19.938 1 75.62 112 LYS B N 1
ATOM 2240 C CA . LYS B 1 112 ? -0.844 -6.191 -21.344 1 75.62 112 LYS B CA 1
ATOM 2241 C C . LYS B 1 112 ? -1.995 -5.207 -21.531 1 75.62 112 LYS B C 1
ATOM 2243 O O . LYS B 1 112 ? -2.986 -5.262 -20.797 1 75.62 112 LYS B O 1
ATOM 2248 N N . ARG B 1 113 ? -1.743 -4.242 -22.391 1 66.19 113 ARG B N 1
ATOM 2249 C CA . ARG B 1 113 ? -2.764 -3.242 -22.688 1 66.19 113 ARG B CA 1
ATOM 2250 C C . ARG B 1 113 ? -3.902 -3.846 -23.5 1 66.19 113 ARG B C 1
ATOM 2252 O O . ARG B 1 113 ? -3.664 -4.609 -24.438 1 66.19 113 ARG B O 1
ATOM 2259 N N . GLY B 1 114 ? -5.117 -3.576 -23.094 1 61.66 114 GLY B N 1
ATOM 2260 C CA . GLY B 1 114 ? -6.25 -3.918 -23.953 1 61.66 114 GLY B CA 1
ATOM 2261 C C . GLY B 1 114 ? -6.914 -5.227 -23.562 1 61.66 114 GLY B C 1
ATOM 2262 O O . GLY B 1 114 ? -7.93 -5.609 -24.141 1 61.66 114 GLY B O 1
ATOM 2263 N N . ARG B 1 115 ? -6.289 -5.926 -22.781 1 60.88 115 ARG B N 1
ATOM 2264 C CA . ARG B 1 115 ? -6.984 -7.164 -22.453 1 60.88 115 ARG B CA 1
ATOM 2265 C C . ARG B 1 115 ? -8.117 -6.91 -21.469 1 60.88 115 ARG B C 1
ATOM 2267 O O . ARG B 1 115 ? -8.07 -5.957 -20.688 1 60.88 115 ARG B O 1
ATOM 2274 N N . LYS B 1 116 ? -9.164 -7.602 -21.766 1 65 116 LYS B N 1
ATOM 2275 C CA . LYS B 1 116 ? -10.305 -7.594 -20.859 1 65 116 LYS B CA 1
ATOM 2276 C C . LYS B 1 116 ? -9.922 -8.172 -19.5 1 65 116 LYS B C 1
ATOM 2278 O O . LYS B 1 116 ? -9.406 -9.289 -19.422 1 65 116 LYS B O 1
ATOM 2283 N N . TYR B 1 117 ? -9.828 -7.309 -18.531 1 77.44 117 TYR B N 1
ATOM 2284 C CA . TYR B 1 117 ? -9.484 -7.828 -17.219 1 77.44 117 TYR B CA 1
ATOM 2285 C C . TYR B 1 117 ? -10.734 -8.023 -16.375 1 77.44 117 TYR B C 1
ATOM 2287 O O . TYR B 1 117 ? -11.727 -7.301 -16.531 1 77.44 117 TYR B O 1
ATOM 2295 N N . GLU B 1 118 ? -10.82 -9.172 -15.852 1 89.81 118 GLU B N 1
ATOM 2296 C CA . GLU B 1 118 ? -11.859 -9.461 -14.859 1 89.81 118 GLU B CA 1
ATOM 2297 C C . GLU B 1 118 ? -11.594 -8.711 -13.555 1 89.81 118 GLU B C 1
ATOM 2299 O O . GLU B 1 118 ? -10.492 -8.758 -13.016 1 89.81 118 GLU B O 1
ATOM 2304 N N . VAL B 1 119 ? -12.656 -8.016 -13.156 1 94.12 119 VAL B N 1
ATOM 2305 C CA . VAL B 1 119 ? -12.539 -7.277 -11.906 1 94.12 119 VAL B CA 1
ATOM 2306 C C . VAL B 1 119 ? -12.75 -8.227 -10.727 1 94.12 119 VAL B C 1
ATOM 2308 O O . VAL B 1 119 ? -13.828 -8.812 -10.578 1 94.12 119 VAL B O 1
ATOM 2311 N N . ILE B 1 120 ? -11.734 -8.406 -9.977 1 97.25 120 ILE B N 1
ATOM 2312 C CA . ILE B 1 120 ? -11.766 -9.227 -8.773 1 97.25 120 ILE B CA 1
ATOM 2313 C C . ILE B 1 120 ? -11.75 -8.336 -7.535 1 97.25 120 ILE B C 1
ATOM 2315 O O . ILE B 1 120 ? -10.789 -7.594 -7.309 1 97.25 120 ILE B O 1
ATOM 2319 N N . THR B 1 121 ? -12.82 -8.375 -6.746 1 96.88 121 THR B N 1
ATOM 2320 C CA . THR B 1 121 ? -12.992 -7.555 -5.551 1 96.88 121 THR B CA 1
ATOM 2321 C C . THR B 1 121 ? -13.07 -8.43 -4.301 1 96.88 121 THR B C 1
ATOM 2323 O O . THR B 1 121 ? -13.133 -9.656 -4.398 1 96.88 121 THR B O 1
ATOM 2326 N N . PRO B 1 122 ? -13 -7.832 -3.08 1 96.25 122 PRO B N 1
ATOM 2327 C CA . PRO B 1 122 ? -13.164 -8.609 -1.852 1 96.25 122 PRO B CA 1
ATOM 2328 C C . PRO B 1 122 ? -14.508 -9.344 -1.799 1 96.25 122 PRO B C 1
ATOM 2330 O O . PRO B 1 122 ? -14.625 -10.383 -1.149 1 96.25 122 PRO B O 1
ATOM 2333 N N . GLU B 1 123 ? -15.438 -8.883 -2.557 1 96.81 123 GLU B N 1
ATOM 2334 C CA . GLU B 1 123 ? -16.781 -9.461 -2.527 1 96.81 123 GLU B CA 1
ATOM 2335 C C . GLU B 1 123 ? -16.938 -10.547 -3.582 1 96.81 123 GLU B C 1
ATOM 2337 O O . GLU B 1 123 ? -17.953 -11.234 -3.629 1 96.81 123 GLU B O 1
ATOM 2342 N N . THR B 1 124 ? -16 -10.695 -4.383 1 98.06 124 THR B N 1
ATOM 2343 C CA . THR B 1 124 ? -16.062 -11.75 -5.391 1 98.06 124 THR B CA 1
ATOM 2344 C C . THR B 1 124 ? -16.172 -13.125 -4.734 1 98.06 124 THR B C 1
ATOM 2346 O O . THR B 1 124 ? -15.375 -13.477 -3.869 1 98.06 124 THR B O 1
ATOM 2349 N N . PRO B 1 125 ? -17.172 -13.922 -5.211 1 98.19 125 PRO B N 1
ATOM 2350 C CA . PRO B 1 125 ? -17.297 -15.281 -4.68 1 98.19 125 PRO B CA 1
ATOM 2351 C C . PRO B 1 125 ? -16.078 -16.156 -4.984 1 98.19 125 PRO B C 1
ATOM 2353 O O . PRO B 1 125 ? -15.477 -16.031 -6.059 1 98.19 125 PRO B O 1
ATOM 2356 N N . LEU B 1 126 ? -15.758 -17.078 -4.039 1 98 126 LEU B N 1
ATOM 2357 C CA . LEU B 1 126 ? -14.594 -17.922 -4.215 1 98 126 LEU B CA 1
ATOM 2358 C C . LEU B 1 126 ? -14.766 -18.844 -5.414 1 98 126 LEU B C 1
ATOM 2360 O O . LEU B 1 126 ? -13.789 -19.219 -6.066 1 98 126 LEU B O 1
ATOM 2364 N N . GLU B 1 127 ? -16.016 -19.203 -5.77 1 97.69 127 GLU B N 1
ATOM 2365 C CA . GLU B 1 127 ? -16.281 -19.984 -6.965 1 97.69 127 GLU B CA 1
ATOM 2366 C C . GLU B 1 127 ? -15.82 -19.266 -8.227 1 97.69 127 GLU B C 1
ATOM 2368 O O . GLU B 1 127 ? -15.234 -19.891 -9.117 1 97.69 127 GLU B O 1
ATOM 2373 N N . LYS B 1 128 ? -16.109 -18 -8.219 1 97.5 128 LYS B N 1
ATOM 2374 C CA . LYS B 1 128 ? -15.688 -17.188 -9.359 1 97.5 128 LYS B CA 1
ATOM 2375 C C . LYS B 1 128 ? -14.164 -17.047 -9.406 1 97.5 128 LYS B C 1
ATOM 2377 O O . LYS B 1 128 ? -13.562 -17.047 -10.477 1 97.5 128 LYS B O 1
ATOM 2382 N N . LEU B 1 129 ? -13.562 -16.922 -8.281 1 97.88 129 LEU B N 1
ATOM 2383 C CA . LEU B 1 129 ? -12.109 -16.859 -8.211 1 97.88 129 LEU B CA 1
ATOM 2384 C C . LEU B 1 129 ? -11.477 -18.141 -8.734 1 97.88 129 LEU B C 1
ATOM 2386 O O . LEU B 1 129 ? -10.516 -18.094 -9.5 1 97.88 129 LEU B O 1
ATOM 2390 N N . GLU B 1 130 ? -12.031 -19.219 -8.289 1 96.94 130 GLU B N 1
ATOM 2391 C CA . GLU B 1 130 ? -11.547 -20.516 -8.766 1 96.94 130 GLU B CA 1
ATOM 2392 C C . GLU B 1 130 ? -11.664 -20.625 -10.281 1 96.94 130 GLU B C 1
ATOM 2394 O O . GLU B 1 130 ? -10.742 -21.094 -10.945 1 96.94 130 GLU B O 1
ATOM 2399 N N . ALA B 1 131 ? -12.797 -20.188 -10.773 1 96.12 131 ALA B N 1
ATOM 2400 C CA . ALA B 1 131 ? -13.008 -20.203 -12.219 1 96.12 131 ALA B CA 1
ATOM 2401 C C . ALA B 1 131 ? -11.984 -19.328 -12.93 1 96.12 131 ALA B C 1
ATOM 2403 O O . ALA B 1 131 ? -11.492 -19.672 -14 1 96.12 131 ALA B O 1
ATOM 2404 N N . PHE B 1 132 ? -11.703 -18.234 -12.352 1 96.25 132 PHE B N 1
ATOM 2405 C CA . PHE B 1 132 ? -10.695 -17.328 -12.906 1 96.25 132 PHE B CA 1
ATOM 2406 C C . PHE B 1 132 ? -9.352 -18.031 -13.008 1 96.25 132 PHE B C 1
ATOM 2408 O O . PHE B 1 132 ? -8.695 -17.984 -14.055 1 96.25 132 PHE B O 1
ATOM 2415 N N . PHE B 1 133 ? -8.953 -18.719 -11.93 1 95.69 133 PHE B N 1
ATOM 2416 C CA . PHE B 1 133 ? -7.672 -19.406 -11.922 1 95.69 133 PHE B CA 1
ATOM 2417 C C . PHE B 1 133 ? -7.656 -20.531 -12.945 1 95.69 133 PHE B C 1
ATOM 2419 O O . PHE B 1 133 ? -6.648 -20.75 -13.625 1 95.69 133 PHE B O 1
ATOM 2426 N N . ALA B 1 134 ? -8.742 -21.203 -13.078 1 94.81 134 ALA B N 1
ATOM 2427 C CA . ALA B 1 134 ? -8.844 -22.281 -14.062 1 94.81 134 ALA B CA 1
ATOM 2428 C C . ALA B 1 134 ? -8.688 -21.75 -15.484 1 94.81 134 ALA B C 1
ATOM 2430 O O . ALA B 1 134 ? -8 -22.344 -16.312 1 94.81 134 ALA B O 1
ATOM 2431 N N . GLU B 1 135 ? -9.32 -20.594 -15.711 1 93.19 135 GLU B N 1
ATOM 2432 C CA . GLU B 1 135 ? -9.227 -19.984 -17.031 1 93.19 135 GLU B CA 1
ATOM 2433 C C . GLU B 1 135 ? -7.789 -19.562 -17.344 1 93.19 135 GLU B C 1
ATOM 2435 O O . GLU B 1 135 ? -7.34 -19.672 -18.484 1 93.19 135 GLU B O 1
ATOM 2440 N N . GLN B 1 136 ? -7.121 -19.109 -16.312 1 92.06 136 GLN B N 1
ATOM 2441 C CA . GLN B 1 136 ? -5.742 -18.672 -16.516 1 92.06 136 GLN B CA 1
ATOM 2442 C C . GLN B 1 136 ? -4.828 -19.859 -16.828 1 92.06 136 GLN B C 1
ATOM 2444 O O . GLN B 1 136 ? -3.805 -19.703 -17.5 1 92.06 136 GLN B O 1
ATOM 2449 N N . GLN B 1 137 ? -5.168 -21.047 -16.359 1 92.5 137 GLN B N 1
ATOM 2450 C CA . GLN B 1 137 ? -4.344 -22.234 -16.578 1 92.5 137 GLN B CA 1
ATOM 2451 C C . GLN B 1 137 ? -4.707 -22.922 -17.875 1 92.5 137 GLN B C 1
ATOM 2453 O O . GLN B 1 137 ? -3.973 -23.797 -18.359 1 92.5 137 GLN B O 1
ATOM 2458 N N . ALA B 1 138 ? -5.797 -22.562 -18.469 1 92.19 138 ALA B N 1
ATOM 2459 C CA . ALA B 1 138 ? -6.234 -23.156 -19.734 1 92.19 138 ALA B CA 1
ATOM 2460 C C . ALA B 1 138 ? -5.34 -22.688 -20.891 1 92.19 138 ALA B C 1
ATOM 2462 O O . ALA B 1 138 ? -4.578 -21.734 -20.75 1 92.19 138 ALA B O 1
ATOM 2463 N N . PRO B 1 139 ? -5.34 -23.469 -21.984 1 90.31 139 PRO B N 1
ATOM 2464 C CA . PRO B 1 139 ? -4.586 -23.031 -23.156 1 90.31 139 PRO B CA 1
ATOM 2465 C C . PRO B 1 139 ? -4.926 -21.594 -23.562 1 90.31 139 PRO B C 1
ATOM 2467 O O . PRO B 1 139 ? -6.102 -21.234 -23.656 1 90.31 139 PRO B O 1
ATOM 2470 N N . GLY B 1 140 ? -3.953 -20.781 -23.719 1 85.69 140 GLY B N 1
ATOM 2471 C CA . GLY B 1 140 ? -4.141 -19.375 -24.062 1 85.69 140 GLY B CA 1
ATOM 2472 C C . GLY B 1 140 ? -4.16 -18.453 -22.859 1 85.69 140 GLY B C 1
ATOM 2473 O O . GLY B 1 140 ? -4.191 -17.234 -23.016 1 85.69 140 GLY B O 1
ATOM 2474 N N . GLY B 1 141 ? -4.27 -19.078 -21.734 1 85.69 141 GLY B N 1
ATOM 2475 C CA . GLY B 1 141 ? -4.25 -18.266 -20.531 1 85.69 141 GLY B CA 1
ATOM 2476 C C . GLY B 1 141 ? -2.867 -17.75 -20.188 1 85.69 141 GLY B C 1
ATOM 2477 O O . GLY B 1 141 ? -1.874 -18.156 -20.797 1 85.69 141 GLY B O 1
ATOM 2478 N N . SER B 1 142 ? -2.783 -16.906 -19.25 1 84.88 142 SER B N 1
ATOM 2479 C CA . SER B 1 142 ? -1.532 -16.25 -18.859 1 84.88 142 SER B CA 1
ATOM 2480 C C . SER B 1 142 ? -0.711 -17.141 -17.938 1 84.88 142 SER B C 1
ATOM 2482 O O . SER B 1 142 ? 0.473 -16.875 -17.703 1 84.88 142 SER B O 1
ATOM 2484 N N . LYS B 1 143 ? -1.29 -18.156 -17.438 1 88.94 143 LYS B N 1
ATOM 2485 C CA . LYS B 1 143 ? -0.662 -19.141 -16.547 1 88.94 143 LYS B CA 1
ATOM 2486 C C . LYS B 1 143 ? -0.296 -18.516 -15.203 1 88.94 143 LYS B C 1
ATOM 2488 O O . LYS B 1 143 ? 0.523 -19.062 -14.461 1 88.94 143 LYS B O 1
ATOM 2493 N N . VAL B 1 144 ? -0.915 -17.344 -14.938 1 89.5 144 VAL B N 1
ATOM 2494 C CA . VAL B 1 144 ? -0.675 -16.719 -13.648 1 89.5 144 VAL B CA 1
ATOM 2495 C C . VAL B 1 144 ? -1.444 -17.469 -12.555 1 89.5 144 VAL B C 1
ATOM 2497 O O . VAL B 1 144 ? -2.521 -18.016 -12.812 1 89.5 144 VAL B O 1
ATOM 2500 N N . GLN B 1 145 ? -0.845 -17.5 -11.359 1 94.19 145 GLN B N 1
ATOM 2501 C CA . GLN B 1 145 ? -1.449 -18.203 -10.234 1 94.19 145 GLN B CA 1
ATOM 2502 C C . GLN B 1 145 ? -1.862 -17.219 -9.133 1 94.19 145 GLN B C 1
ATOM 2504 O O . GLN B 1 145 ? -1.766 -17.547 -7.949 1 94.19 145 GLN B O 1
ATOM 2509 N N . PHE B 1 146 ? -2.201 -16.047 -9.523 1 97.06 146 PHE B N 1
ATOM 2510 C CA . PHE B 1 146 ? -2.68 -15.039 -8.594 1 97.06 146 PHE B CA 1
ATOM 2511 C C . PHE B 1 146 ? -3.682 -14.109 -9.266 1 97.06 146 PHE B C 1
ATOM 2513 O O . PHE B 1 146 ? -3.857 -14.156 -10.484 1 97.06 146 PHE B O 1
ATOM 2520 N N . ALA B 1 147 ? -4.363 -13.336 -8.453 1 97.12 147 ALA B N 1
ATOM 2521 C CA . ALA B 1 147 ? -5.238 -12.266 -8.914 1 97.12 147 ALA B CA 1
ATOM 2522 C C . ALA B 1 147 ? -5.066 -11.008 -8.07 1 97.12 147 ALA B C 1
ATOM 2524 O O . ALA B 1 147 ? -4.895 -11.094 -6.852 1 97.12 147 ALA B O 1
ATOM 2525 N N . LEU B 1 148 ? -5.031 -9.906 -8.742 1 95.81 148 LEU B N 1
ATOM 2526 C CA . LEU B 1 148 ? -5.098 -8.641 -8.023 1 95.81 148 LEU B CA 1
ATOM 2527 C C . LEU B 1 148 ? -6.516 -8.367 -7.535 1 95.81 148 LEU B C 1
ATOM 2529 O O . LEU B 1 148 ? -7.469 -8.445 -8.312 1 95.81 148 LEU B O 1
ATOM 2533 N N . VAL B 1 149 ? -6.566 -8.125 -6.211 1 96.69 149 VAL B N 1
ATOM 2534 C CA . VAL B 1 149 ? -7.852 -7.746 -5.629 1 96.69 149 VAL B CA 1
ATOM 2535 C C . VAL B 1 149 ? -7.949 -6.223 -5.547 1 96.69 149 VAL B C 1
ATOM 2537 O O . VAL B 1 149 ? -7.117 -5.574 -4.91 1 96.69 149 VAL B O 1
ATOM 2540 N N . THR B 1 150 ? -8.938 -5.656 -6.207 1 94.44 150 THR B N 1
ATOM 2541 C CA . THR B 1 150 ? -9.07 -4.203 -6.273 1 94.44 150 THR B CA 1
ATOM 2542 C C . THR B 1 150 ? -10.445 -3.762 -5.789 1 94.44 150 THR B C 1
ATOM 2544 O O . THR B 1 150 ? -11.297 -4.598 -5.469 1 94.44 150 THR B O 1
ATOM 2547 N N . ASP B 1 151 ? -10.633 -2.502 -5.621 1 90.69 151 ASP B N 1
ATOM 2548 C CA . ASP B 1 151 ? -11.992 -1.988 -5.492 1 90.69 151 ASP B CA 1
ATOM 2549 C C . ASP B 1 151 ? -12.742 -2.098 -6.816 1 90.69 151 ASP B C 1
ATOM 2551 O O . ASP B 1 151 ? -12.164 -2.457 -7.844 1 90.69 151 ASP B O 1
ATOM 2555 N N . ALA B 1 152 ? -13.992 -1.857 -6.797 1 91 152 ALA B N 1
ATOM 2556 C CA . ALA B 1 152 ? -14.859 -2.057 -7.957 1 91 152 ALA B CA 1
ATOM 2557 C C . ALA B 1 152 ? -14.406 -1.188 -9.133 1 91 152 ALA B C 1
ATOM 2559 O O . ALA B 1 152 ? -14.539 -1.585 -10.289 1 91 152 ALA B O 1
ATOM 2560 N N . ALA B 1 153 ? -13.82 -0.036 -8.836 1 88.25 153 ALA B N 1
ATOM 2561 C CA . ALA B 1 153 ? -13.414 0.906 -9.875 1 88.25 153 ALA B CA 1
ATOM 2562 C C . ALA B 1 153 ? -11.969 0.661 -10.305 1 88.25 153 ALA B C 1
ATOM 2564 O O . ALA B 1 153 ? -11.445 1.347 -11.188 1 88.25 153 ALA B O 1
ATOM 2565 N N . ARG B 1 154 ? -11.312 -0.274 -9.672 1 89.62 154 ARG B N 1
ATOM 2566 C CA . ARG B 1 154 ? -9.93 -0.647 -9.961 1 89.62 154 ARG B CA 1
ATOM 2567 C C . ARG B 1 154 ? -8.984 0.523 -9.719 1 89.62 154 ARG B C 1
ATOM 2569 O O . ARG B 1 154 ? -8.016 0.71 -10.461 1 89.62 154 ARG B O 1
ATOM 2576 N N . LYS B 1 155 ? -9.305 1.196 -8.719 1 86.81 155 LYS B N 1
ATOM 2577 C CA . LYS B 1 155 ? -8.477 2.35 -8.391 1 86.81 155 LYS B CA 1
ATOM 2578 C C . LYS B 1 155 ? -7.391 1.973 -7.383 1 86.81 155 LYS B C 1
ATOM 2580 O O . LYS B 1 155 ? -6.305 2.553 -7.387 1 86.81 155 LYS B O 1
ATOM 2585 N N . PHE B 1 156 ? -7.754 1.046 -6.496 1 90.06 156 PHE B N 1
ATOM 2586 C CA . PHE B 1 156 ? -6.832 0.631 -5.445 1 90.06 156 PHE B CA 1
ATOM 2587 C C . PHE B 1 156 ? -6.613 -0.876 -5.48 1 90.06 156 PHE B C 1
ATOM 2589 O O . PHE B 1 156 ? -7.562 -1.644 -5.652 1 90.06 156 PHE B O 1
ATOM 2596 N N . VAL B 1 157 ? -5.336 -1.182 -5.426 1 93.06 157 VAL B N 1
ATOM 2597 C CA . VAL B 1 157 ? -5.023 -2.584 -5.172 1 93.06 157 VAL B CA 1
ATOM 2598 C C . VAL B 1 157 ? -5.113 -2.871 -3.676 1 93.06 157 VAL B C 1
ATOM 2600 O O . VAL B 1 157 ? -4.371 -2.293 -2.879 1 93.06 157 VAL B O 1
ATOM 2603 N N . LEU B 1 158 ? -6.0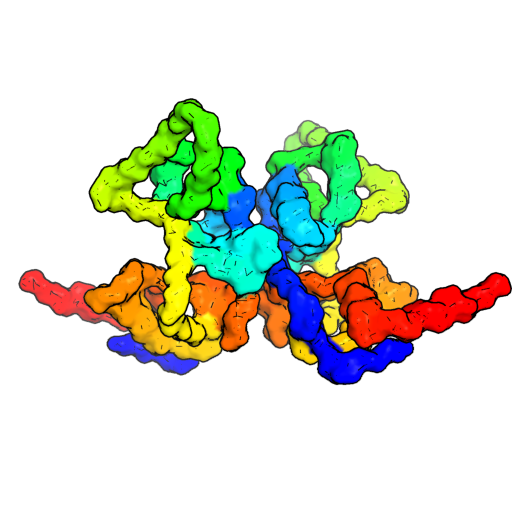23 -3.773 -3.311 1 92.75 158 LEU B N 1
ATOM 2604 C CA . LEU B 1 158 ? -6.305 -4.027 -1.903 1 92.75 158 LEU B CA 1
ATOM 2605 C C . LEU B 1 158 ? -5.516 -5.23 -1.397 1 92.75 158 LEU B C 1
ATOM 2607 O O . LEU B 1 158 ? -5.102 -5.262 -0.236 1 92.75 158 LEU B O 1
ATOM 2611 N N . GLY B 1 159 ? -5.324 -6.148 -2.271 1 94.25 159 GLY B N 1
ATOM 2612 C CA . GLY B 1 159 ? -4.633 -7.379 -1.929 1 94.25 159 GLY B CA 1
ATOM 2613 C C . GLY B 1 159 ? -4.207 -8.18 -3.143 1 94.25 159 GLY B C 1
ATOM 2614 O O . GLY B 1 159 ? -4.492 -7.797 -4.277 1 94.25 159 GLY B O 1
ATOM 2615 N N . VAL B 1 160 ? -3.441 -9.172 -2.867 1 96.31 160 VAL B N 1
ATOM 2616 C CA . VAL B 1 160 ? -3.09 -10.188 -3.85 1 96.31 160 VAL B CA 1
ATOM 2617 C C . VAL B 1 160 ? -3.553 -11.562 -3.363 1 96.31 160 VAL B C 1
ATOM 2619 O O . VAL B 1 160 ? -3.219 -11.977 -2.252 1 96.31 160 VAL B O 1
ATOM 2622 N N . VAL B 1 161 ? -4.363 -12.164 -4.156 1 97.94 161 VAL B N 1
ATOM 2623 C CA . VAL B 1 161 ? -4.828 -13.5 -3.789 1 97.94 161 VAL B CA 1
ATOM 2624 C C . VAL B 1 161 ? -4.191 -14.539 -4.703 1 97.94 161 VAL B C 1
ATOM 2626 O O . VAL B 1 161 ? -4.082 -14.328 -5.914 1 97.94 161 VAL B O 1
ATOM 2629 N N . THR B 1 162 ? -3.686 -15.648 -4.102 1 97.06 162 THR B N 1
ATOM 2630 C CA . THR B 1 162 ? -3.031 -16.703 -4.863 1 97.06 162 THR B CA 1
ATOM 2631 C C . THR B 1 162 ? -3.852 -17.984 -4.812 1 97.06 162 THR B C 1
ATOM 2633 O O . THR B 1 162 ? -4.785 -18.109 -4.016 1 97.06 162 THR B O 1
ATOM 2636 N N . VAL B 1 163 ? -3.578 -18.859 -5.75 1 96.5 163 VAL B N 1
ATOM 2637 C CA . VAL B 1 163 ? -4.172 -20.203 -5.734 1 96.5 163 VAL B CA 1
ATOM 2638 C C . VAL B 1 163 ? -3.916 -20.859 -4.383 1 96.5 163 VAL B C 1
ATOM 2640 O O . VAL B 1 163 ? -4.789 -21.547 -3.844 1 96.5 163 VAL B O 1
ATOM 2643 N N . ASP B 1 164 ? -2.752 -20.641 -3.844 1 95.38 164 ASP B N 1
ATOM 2644 C CA . ASP B 1 164 ? -2.391 -21.188 -2.545 1 95.38 164 ASP B CA 1
ATOM 2645 C C . ASP B 1 164 ? -3.336 -20.703 -1.452 1 95.38 164 ASP B C 1
ATOM 2647 O O . ASP B 1 164 ? -3.689 -21.453 -0.543 1 95.38 164 ASP B O 1
ATOM 2651 N N . ASP B 1 165 ? -3.715 -19.453 -1.507 1 95.69 165 ASP B N 1
ATOM 2652 C CA . ASP B 1 165 ? -4.668 -18.922 -0.543 1 95.69 165 ASP B CA 1
ATOM 2653 C C . ASP B 1 165 ? -5.984 -19.688 -0.584 1 95.69 165 ASP B C 1
ATOM 2655 O O . ASP B 1 165 ? -6.559 -20.016 0.46 1 95.69 165 ASP B O 1
ATOM 2659 N N . LEU B 1 166 ? -6.473 -19.938 -1.791 1 96 166 LEU B N 1
ATOM 2660 C CA . LEU B 1 166 ? -7.719 -20.672 -1.977 1 96 166 LEU B CA 1
ATOM 2661 C C . LEU B 1 166 ? -7.594 -22.094 -1.446 1 96 166 LEU B C 1
ATOM 2663 O O . LEU B 1 166 ? -8.492 -22.594 -0.756 1 96 166 LEU B O 1
ATOM 2667 N N . ASN B 1 167 ? -6.504 -22.734 -1.709 1 94.88 167 ASN B N 1
ATOM 2668 C CA . ASN B 1 167 ? -6.258 -24.094 -1.249 1 94.88 167 ASN B CA 1
ATOM 2669 C C . ASN B 1 167 ? -6.191 -24.172 0.273 1 94.88 167 ASN B C 1
ATOM 2671 O O . ASN B 1 167 ? -6.762 -25.078 0.881 1 94.88 167 ASN B O 1
ATOM 2675 N N . LYS B 1 168 ? -5.539 -23.219 0.887 1 94.62 168 LYS B N 1
ATOM 2676 C CA . LYS B 1 168 ? -5.449 -23.156 2.344 1 94.62 168 LYS B CA 1
ATOM 2677 C C . LYS B 1 168 ? -6.832 -23 2.975 1 94.62 168 LYS B C 1
ATOM 2679 O O . LYS B 1 168 ? -7.137 -23.656 3.977 1 94.62 168 LYS B O 1
ATOM 2684 N N . PHE B 1 169 ? -7.539 -22.172 2.373 1 95.25 169 PHE B N 1
ATOM 2685 C CA . PHE B 1 169 ? -8.898 -21.953 2.863 1 95.25 169 PHE B CA 1
ATOM 2686 C C . PHE B 1 169 ? -9.711 -23.234 2.795 1 95.25 169 PHE B C 1
ATOM 2688 O O . PHE B 1 169 ? -10.398 -23.594 3.752 1 95.25 169 PHE B O 1
ATOM 2695 N N . THR B 1 170 ? -9.68 -23.922 1.694 1 93.94 170 THR B N 1
ATOM 2696 C CA . THR B 1 170 ? -10.422 -25.156 1.474 1 93.94 170 THR B CA 1
ATOM 2697 C C . THR B 1 170 ? -9.977 -26.25 2.445 1 93.94 170 THR B C 1
ATOM 2699 O O . THR B 1 170 ? -10.805 -26.984 2.977 1 93.94 170 THR B O 1
ATOM 2702 N N . GLN B 1 171 ? -8.711 -26.312 2.693 1 92.88 171 GLN B N 1
ATOM 2703 C CA . GLN B 1 171 ? -8.172 -27.328 3.596 1 92.88 171 GLN B CA 1
ATOM 2704 C C . GLN B 1 171 ? -8.617 -27.078 5.035 1 92.88 171 GLN B C 1
ATOM 2706 O O . GLN B 1 171 ? -8.898 -28.016 5.777 1 92.88 171 GLN B O 1
ATOM 2711 N N . ARG B 1 172 ? -8.68 -25.844 5.418 1 90.62 172 ARG B N 1
ATOM 2712 C CA . ARG B 1 172 ? -9.078 -25.5 6.773 1 90.62 172 ARG B CA 1
ATOM 2713 C C . ARG B 1 172 ? -10.57 -25.734 6.984 1 90.62 172 ARG B C 1
ATOM 2715 O O . ARG B 1 172 ? -10.992 -26.203 8.039 1 90.62 172 ARG B O 1
ATOM 2722 N N . ARG B 1 173 ? -11.328 -25.375 5.996 1 84.88 173 ARG B N 1
ATOM 2723 C CA . ARG B 1 173 ? -12.781 -25.375 6.156 1 84.88 173 ARG B CA 1
ATOM 2724 C C . ARG B 1 173 ? -13.359 -26.75 5.844 1 84.88 173 ARG B C 1
ATOM 2726 O O . ARG B 1 173 ? -14.391 -27.141 6.406 1 84.88 173 ARG B O 1
ATOM 2733 N N . PHE B 1 174 ? -12.688 -27.453 4.859 1 79.06 174 PHE B N 1
ATOM 2734 C CA . PHE B 1 174 ? -13.195 -28.75 4.465 1 79.06 174 PHE B CA 1
ATOM 2735 C C . PHE B 1 174 ? -12.102 -29.812 4.559 1 79.06 174 PHE B C 1
ATOM 2737 O O . PHE B 1 174 ? -11.664 -30.359 3.541 1 79.06 174 PHE B O 1
ATOM 2744 N N . PRO B 1 175 ? -11.578 -30.016 5.727 1 68.94 175 PRO B N 1
ATOM 2745 C CA . PRO B 1 175 ? -10.469 -30.953 5.855 1 68.94 175 PRO B CA 1
ATOM 2746 C C . PRO B 1 175 ? -10.766 -32.312 5.207 1 68.94 175 PRO B C 1
ATOM 2748 O O . PRO B 1 175 ? -9.859 -32.938 4.68 1 68.94 175 PRO B O 1
ATOM 2751 N N . ASN B 1 176 ? -11.875 -32.812 5.273 1 59.62 176 ASN B N 1
ATOM 2752 C CA . ASN B 1 176 ? -12.172 -34.125 4.781 1 59.62 176 ASN B CA 1
ATOM 2753 C C . ASN B 1 176 ? -12.344 -34.156 3.264 1 59.62 176 ASN B C 1
ATOM 2755 O O . ASN B 1 176 ? -12.336 -35.219 2.645 1 59.62 176 ASN B O 1
ATOM 2759 N N . ALA B 1 177 ? -12.523 -33.094 2.598 1 53.38 177 ALA B N 1
ATOM 2760 C CA . ALA B 1 177 ? -12.828 -33.094 1.17 1 53.38 177 ALA B CA 1
ATOM 2761 C C . ALA B 1 177 ? -11.57 -33.281 0.339 1 53.38 177 ALA B C 1
ATOM 2763 O O . ALA B 1 177 ? -11.625 -33.844 -0.766 1 53.38 177 ALA B O 1
ATOM 2764 N N . THR B 1 178 ? -10.391 -32.688 0.554 1 49.22 178 THR B N 1
ATOM 2765 C CA . THR B 1 178 ? -9.227 -32.781 -0.322 1 49.22 178 THR B CA 1
ATOM 2766 C C . THR B 1 178 ? -8.742 -34.25 -0.417 1 49.22 178 THR B C 1
ATOM 2768 O O . THR B 1 178 ? -7.965 -34.594 -1.307 1 49.22 178 THR B O 1
ATOM 2771 N N . ALA B 1 179 ? -8.961 -35.188 0.403 1 44.56 179 ALA B N 1
ATOM 2772 C CA . ALA B 1 179 ? -8.508 -36.594 0.306 1 44.56 179 ALA B CA 1
ATOM 2773 C C . ALA B 1 179 ? -9.078 -37.25 -0.941 1 44.56 179 ALA B C 1
ATOM 2775 O O . ALA B 1 179 ? -8.414 -38.094 -1.556 1 44.56 179 ALA B O 1
ATOM 2776 N N . ALA B 1 180 ? -10.219 -37 -1.442 1 42.16 180 ALA B N 1
ATOM 2777 C CA . ALA B 1 180 ? -10.812 -37.812 -2.51 1 42.16 180 ALA B CA 1
ATOM 2778 C C . ALA B 1 180 ? -10.289 -37.375 -3.877 1 42.16 180 ALA B C 1
ATOM 2780 O O . ALA B 1 180 ? -10.227 -38.156 -4.812 1 42.16 180 ALA B O 1
ATOM 2781 N N . ALA B 1 181 ? -9.883 -36.125 -4.164 1 42.84 181 ALA B N 1
ATOM 2782 C CA . ALA B 1 181 ? -9.531 -35.719 -5.52 1 42.84 181 ALA B CA 1
ATOM 2783 C C . ALA B 1 181 ? -8.125 -36.188 -5.887 1 42.84 181 ALA B C 1
ATOM 2785 O O . ALA B 1 181 ? -7.805 -36.344 -7.07 1 42.84 181 ALA B O 1
ATOM 2786 N N . ALA B 1 182 ? -7.125 -36.312 -5.074 1 41.44 182 ALA B N 1
ATOM 2787 C CA . ALA B 1 182 ? -5.801 -36.844 -5.383 1 41.44 182 ALA B CA 1
ATOM 2788 C C . ALA B 1 182 ? -5.875 -38.312 -5.73 1 41.44 182 ALA B C 1
ATOM 2790 O O . ALA B 1 182 ? -4.965 -38.875 -6.363 1 41.44 182 ALA B O 1
ATOM 2791 N N . SER B 1 183 ? -6.855 -38.938 -5.285 1 38.69 183 SER B N 1
ATOM 2792 C CA . SER B 1 183 ? -6.855 -40.375 -5.523 1 38.69 183 SER B CA 1
ATOM 2793 C C . SER B 1 183 ? -7.371 -40.719 -6.922 1 38.69 183 SER B C 1
ATOM 2795 O O . SER B 1 183 ? -7.309 -41.844 -7.355 1 38.69 183 SER B O 1
ATOM 2797 N N . SER B 1 184 ? -8.102 -39.781 -7.586 1 37.66 184 SER B N 1
ATOM 2798 C CA . SER B 1 184 ? -8.734 -40.281 -8.805 1 37.66 184 SER B CA 1
ATOM 2799 C C . SER B 1 184 ? -7.824 -40.094 -10.016 1 37.66 184 SER B C 1
ATOM 2801 O O . SER B 1 184 ? -8.289 -40.094 -11.156 1 37.66 184 SER B O 1
ATOM 2803 N N . ILE B 1 185 ? -6.625 -39.531 -9.867 1 35.38 185 ILE B N 1
ATOM 2804 C CA . ILE B 1 185 ? -5.805 -39.594 -11.078 1 35.38 185 ILE B CA 1
ATOM 2805 C C . ILE B 1 185 ? -5.48 -41.062 -11.406 1 35.38 185 ILE B C 1
ATOM 2807 O O . ILE B 1 185 ? -4.863 -41.75 -10.609 1 35.38 185 ILE B O 1
ATOM 2811 N N . PRO B 1 186 ? -6.234 -41.656 -12.18 1 35.22 186 PRO B N 1
ATOM 2812 C CA . PRO B 1 186 ? -5.891 -43.031 -12.578 1 35.22 186 PRO B CA 1
ATOM 2813 C C . PRO B 1 186 ? -4.457 -43.156 -13.086 1 35.22 186 PRO B C 1
ATOM 2815 O O . PRO B 1 186 ? -3.906 -42.188 -13.633 1 35.22 186 PRO B O 1
ATOM 2818 N N . ALA B 1 187 ? -3.662 -44.219 -12.586 1 35.34 187 ALA B N 1
ATOM 2819 C CA . ALA B 1 187 ? -2.365 -44.656 -13.117 1 35.34 187 ALA B CA 1
ATOM 2820 C C . ALA B 1 187 ? -2.459 -44.969 -14.602 1 35.34 187 ALA B C 1
ATOM 2822 O O . ALA B 1 187 ? -3.465 -45.5 -15.062 1 35.34 187 ALA B O 1
#

pLDDT: mean 80.56, std 21.97, range [30.05, 98.19]

Secondary structure (DSSP, 8-state):
----TT-BGGGG-PPBP--EETTSBHHHHHHHHHHHT-SEEEEE-SS-TT-EEEEEEHHHHHHHHHTT-S-TTSBGGGGSSS------SS-----------TT---SEEEPPTT-------TTSBHHHHHHHHHHHHSTTS----EEEEE-TTS--EEEEEEHHHHHHHHHHH-TTTHHHHGGGS--/----TT-BGGGG-PPBP--EETTSBHHHHHHHHHHHT-SEEEEE-SS-TT-EEEEEEHHHHHHHHHTT-S-TTSBGGGGS--------SS-----------TT---SEEEPPTT-------TTSBHHHHHHHHHHHHSTTS----EEEEE-TTS--EEEEEEHHHHHHHHHHH-TTTHHHHGGGS--

Sequence (374 aa):
MVDYRGANIDDLQLSPALVLPVSTSVGTALQLAFERDFSILPLHSTTSRAELLGWLSIDALKPLAEQGQVDLDAPLSALLRGDAPATTNGQQLAASQSRAAAGEERPVKEFKRGRKYEVITPETPLEKLEAFFAEQQAPGGSKVQFALVTDAARKFVLGVVTVDDLNKFTQRRFPNATAAAASSIPAMVDYRGANIDDLQLSPALVLPVSTSVGTALQLAFERDFSILPLHSTTSRAELLGWLSIDALKPLAEQGQVDLDAPLSALLRGDAPATTNGQQLAASQSRAAAGEERPVKEFKRGRKYEVITPETPLEKLEAFFAEQQAPGGSKVQFALVTDAARKFVLGVVTVDDLNKFTQRRFPNATAAAASSIPA

Radius of gyration: 23.85 Å; Cα contacts (8 Å, |Δi|>4): 514; chains: 2; bounding box: 51×88×61 Å

InterPro domains:
  IPR046342 CBS domain superfamily [G3DSA:3.10.580.10] (2-174)
  IPR046342 CBS domain superfamily [SSF54631] (3-170)

Organism: Rhodotorula mucilaginosa (NCBI:txid5537)

Foldseek 3Di:
DDDPVQAFLLVLVFDFADEEEQQDFQQVVLVVCVVVVNQKHWYAYPVDNQHTFWIFGNVLVVVCVVVVVDDRGGGNVLLPPDDPPPPPDPPPPPPVCVVVPVDRDRRTDTDDPPDDDDAAERNHHVVVVVVVQVQLCDVVHVNDFKDFHAPPVSRDGTHIGGVVSSVVVCCVVPVPPVVPPVPPPDD/DDDPVQAFLLNLVFDFADEEEQQDFQQVVLVVCVVVVNQKHWYAYPVDNQHTFWIFGNVLVVVCVVVVVDDRGGGNVLLDPDDPPPPPDPPPPPPVCVVVPVDRDRRTDTDDPPDDDDAAARNHHVVVVVVVQVVLCDVVHVNDFKDFHAPPVSRDGTHIGGVVSSVVVCCVVPVPPVVPPVPPPDD